Protein AF-A0A959S2J4-F1 (afdb_monomer_lite)

Radius of gyration: 18.99 Å; chains: 1; bounding box: 53×38×54 Å

Secondary structure (DSSP, 8-state):
---SSEEEEE-GGGEETTEE-TTTS-EEETTEEESS-EEEHHHHHHH-HHHHHHHHS-EEEEESEESS--EEEESS--EEE-TTEEEEE--HHHHHHHHHHHHSHHHHHHHHHHTGGG--GGG-EE--HHHHHHSPPPP--HHHHHHHHHHHHHHHHHHHS-TT--SSSSS-HHHHHHHHHHHHHHHHHHHHSHHHHHHHT--SHHHHHHHPPP-TT--HHHHHHHHHHHHHHHHSTT-HHHHHHHHHHHHTHHHHHHHHH--

Structure (mmCIF, N/CA/C/O backbone):
data_AF-A0A959S2J4-F1
#
_entry.id   AF-A0A959S2J4-F1
#
loop_
_atom_site.group_PDB
_atom_site.id
_atom_site.type_symbol
_atom_site.label_atom_id
_atom_site.label_alt_id
_atom_site.label_comp_id
_atom_site.label_asym_id
_atom_site.label_entity_id
_atom_site.label_seq_id
_atom_site.pdbx_PDB_ins_code
_atom_site.Cartn_x
_atom_site.Cartn_y
_atom_site.Cartn_z
_atom_site.occupancy
_atom_site.B_iso_or_equiv
_atom_site.auth_seq_id
_atom_site.auth_comp_id
_atom_site.auth_asym_id
_atom_site.auth_atom_id
_atom_site.pdbx_PDB_model_num
ATOM 1 N N . LYS A 1 1 ? 27.399 -0.336 -13.265 1.00 37.81 1 LYS A N 1
ATOM 2 C CA . LYS A 1 1 ? 27.761 1.092 -13.085 1.00 37.81 1 LYS A CA 1
ATOM 3 C C . LYS A 1 1 ? 26.561 1.796 -12.462 1.00 37.81 1 LYS A C 1
ATOM 5 O O . LYS A 1 1 ? 25.467 1.624 -12.983 1.00 37.81 1 LYS A O 1
ATOM 10 N N . ASN A 1 2 ? 26.740 2.499 -11.340 1.00 39.56 2 ASN A N 1
ATOM 11 C CA . ASN A 1 2 ? 25.715 3.380 -10.768 1.00 39.56 2 ASN A CA 1
ATOM 12 C C . ASN A 1 2 ? 25.576 4.606 -11.680 1.00 39.56 2 ASN A C 1
ATOM 14 O O . ASN A 1 2 ? 26.242 5.613 -11.467 1.00 39.56 2 ASN A O 1
ATOM 18 N N . ASP A 1 3 ? 24.784 4.486 -12.744 1.00 49.66 3 ASP A N 1
ATOM 19 C CA . ASP A 1 3 ? 24.442 5.626 -13.591 1.00 49.66 3 ASP A CA 1
ATOM 20 C C . ASP A 1 3 ? 23.300 6.407 -12.941 1.00 49.66 3 ASP A C 1
ATOM 22 O O . ASP A 1 3 ? 22.152 5.952 -12.932 1.00 49.66 3 ASP A O 1
ATOM 26 N N . ASN A 1 4 ? 23.614 7.611 -12.454 1.00 67.38 4 ASN A N 1
ATOM 27 C CA . ASN A 1 4 ? 22.639 8.601 -11.978 1.00 67.38 4 ASN A CA 1
ATOM 28 C C . ASN A 1 4 ? 21.652 9.062 -13.075 1.00 67.38 4 ASN A C 1
ATOM 30 O O . ASN A 1 4 ? 20.702 9.772 -12.772 1.00 67.38 4 ASN A O 1
ATOM 34 N N . ASN A 1 5 ? 21.837 8.633 -14.331 1.00 91.12 5 ASN A N 1
ATOM 35 C CA . ASN A 1 5 ? 20.990 8.971 -15.477 1.00 91.12 5 ASN A CA 1
ATOM 36 C C . ASN A 1 5 ? 20.201 7.756 -15.996 1.00 91.12 5 ASN A C 1
ATOM 38 O O . ASN A 1 5 ? 20.216 7.454 -17.193 1.00 91.12 5 ASN A O 1
ATOM 42 N N . SER A 1 6 ? 19.553 7.009 -15.101 1.00 96.44 6 SER A N 1
ATOM 43 C CA . SER A 1 6 ? 18.794 5.809 -15.469 1.00 96.44 6 SER A CA 1
ATOM 44 C C . SER A 1 6 ? 17.568 5.577 -14.589 1.00 96.44 6 SER A C 1
ATOM 46 O O . SER A 1 6 ? 17.595 5.860 -13.392 1.00 96.44 6 SER A O 1
ATOM 48 N N . PHE A 1 7 ? 16.510 5.005 -15.172 1.00 97.81 7 PHE A N 1
ATOM 49 C CA . PHE A 1 7 ? 15.374 4.475 -14.417 1.00 97.81 7 PHE A CA 1
ATOM 50 C C . PHE A 1 7 ? 15.658 3.040 -13.983 1.00 97.81 7 PHE A C 1
ATOM 52 O O . PHE A 1 7 ? 16.264 2.265 -14.731 1.00 97.81 7 PHE A O 1
ATOM 59 N N . LYS A 1 8 ? 15.164 2.663 -12.803 1.00 97.50 8 LYS A N 1
ATOM 60 C CA . LYS A 1 8 ? 15.050 1.266 -12.369 1.00 97.50 8 LYS A CA 1
ATOM 61 C C . LYS A 1 8 ? 13.953 0.592 -13.199 1.00 97.50 8 LYS A C 1
ATOM 63 O O . LYS A 1 8 ? 12.863 1.141 -13.328 1.00 97.50 8 LYS A O 1
ATOM 68 N N . ILE A 1 9 ? 14.220 -0.575 -13.779 1.00 97.31 9 ILE A N 1
ATOM 69 C CA . ILE A 1 9 ? 13.189 -1.340 -14.498 1.00 97.31 9 ILE A CA 1
ATOM 70 C C . ILE A 1 9 ? 12.500 -2.276 -13.510 1.00 97.31 9 ILE A C 1
ATOM 72 O O . ILE A 1 9 ? 13.179 -2.978 -12.768 1.00 97.31 9 ILE A O 1
ATOM 76 N N . ILE A 1 10 ? 11.169 -2.321 -13.520 1.00 97.06 10 ILE A N 1
ATOM 77 C CA . ILE A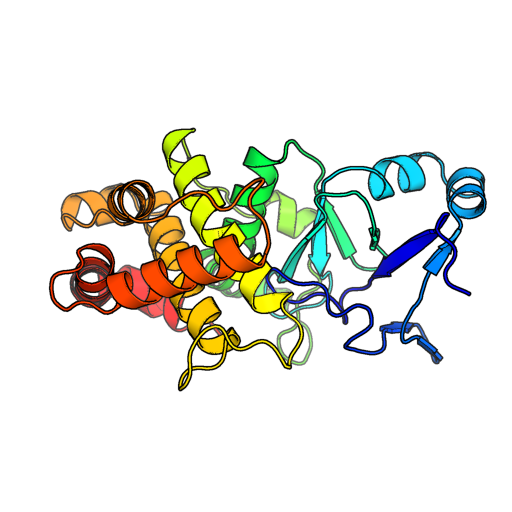 1 10 ? 10.393 -3.187 -12.623 1.00 97.06 10 ILE A CA 1
ATOM 78 C C . ILE A 1 10 ? 9.317 -3.960 -13.384 1.00 97.06 10 ILE A C 1
ATOM 80 O O . ILE A 1 10 ? 8.765 -3.446 -14.354 1.00 97.06 10 ILE A O 1
ATOM 84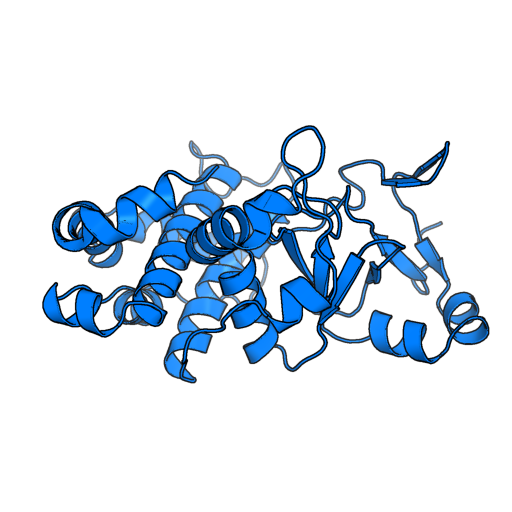 N N . ASN A 1 11 ? 9.013 -5.193 -12.979 1.00 96.06 11 ASN A N 1
ATOM 85 C CA . ASN A 1 11 ? 7.946 -5.996 -13.575 1.00 96.06 11 ASN A CA 1
ATOM 86 C C . ASN A 1 11 ? 7.003 -6.545 -12.502 1.00 96.06 11 ASN A C 1
ATOM 88 O O . ASN A 1 11 ? 7.212 -6.337 -11.313 1.00 96.06 11 ASN A O 1
ATOM 92 N N . THR A 1 12 ? 5.979 -7.283 -12.932 1.00 95.50 12 THR A N 1
ATOM 93 C CA . THR A 1 12 ? 4.991 -7.877 -12.021 1.00 95.50 12 THR A CA 1
ATOM 94 C C . THR A 1 12 ? 5.603 -8.738 -10.916 1.00 95.50 12 THR A C 1
ATOM 96 O O . THR A 1 12 ? 5.049 -8.799 -9.835 1.00 95.50 12 THR A O 1
ATOM 99 N N . GLY A 1 13 ? 6.732 -9.409 -11.165 1.00 94.88 13 GLY A N 1
ATOM 100 C CA . GLY A 1 13 ? 7.336 -10.321 -10.193 1.00 94.88 13 GLY A CA 1
ATOM 101 C C . GLY A 1 13 ? 8.173 -9.623 -9.123 1.00 94.88 13 GLY A C 1
ATOM 102 O O . GLY A 1 13 ? 8.638 -10.300 -8.204 1.00 94.88 13 GLY A O 1
ATOM 103 N N . THR A 1 14 ? 8.402 -8.316 -9.262 1.00 96.50 14 THR A N 1
ATOM 104 C CA . THR A 1 14 ? 9.201 -7.494 -8.347 1.00 96.50 14 THR A CA 1
ATOM 105 C C . THR A 1 14 ? 8.393 -6.361 -7.711 1.00 96.50 14 THR A C 1
ATOM 107 O O . THR A 1 14 ? 8.981 -5.418 -7.188 1.00 96.50 14 THR A O 1
ATOM 110 N N . ILE A 1 15 ? 7.065 -6.458 -7.734 1.00 97.88 15 ILE A N 1
ATOM 111 C CA . ILE A 1 15 ? 6.135 -5.551 -7.058 1.00 97.88 15 ILE A CA 1
ATOM 112 C C . ILE A 1 15 ? 5.436 -6.352 -5.964 1.00 97.88 15 ILE A C 1
ATOM 114 O O . ILE A 1 15 ? 4.892 -7.403 -6.271 1.00 97.88 15 ILE A O 1
ATOM 118 N N . ASP A 1 16 ? 5.439 -5.827 -4.742 1.00 96.88 16 ASP A N 1
ATOM 119 C CA . ASP A 1 16 ? 4.624 -6.304 -3.623 1.00 96.88 16 ASP A CA 1
ATOM 120 C C . ASP A 1 16 ? 3.743 -5.137 -3.129 1.00 96.88 16 ASP A C 1
ATOM 122 O O . ASP A 1 16 ? 3.990 -3.976 -3.491 1.00 96.88 16 ASP A O 1
ATOM 126 N N . PRO A 1 17 ? 2.710 -5.394 -2.306 1.00 97.69 17 PRO A N 1
ATOM 127 C CA . PRO A 1 17 ? 1.935 -4.328 -1.683 1.00 97.69 17 PRO A CA 1
ATOM 128 C C . PRO A 1 17 ? 2.841 -3.302 -0.989 1.00 97.69 17 PRO A C 1
ATOM 130 O O . PRO A 1 17 ? 3.705 -3.646 -0.187 1.00 97.69 17 PRO A O 1
ATOM 133 N N . TYR A 1 18 ? 2.652 -2.028 -1.333 1.00 98.12 18 TYR A N 1
ATOM 134 C CA . TYR A 1 18 ? 3.372 -0.855 -0.824 1.00 98.12 18 TYR A CA 1
ATOM 135 C C . TYR A 1 18 ? 4.876 -0.770 -1.129 1.00 98.12 18 TYR A C 1
ATOM 137 O O . TYR A 1 18 ? 5.468 0.286 -0.885 1.00 98.12 18 TYR A O 1
ATOM 145 N N . VAL A 1 19 ? 5.513 -1.799 -1.698 1.00 97.50 19 VAL A N 1
ATOM 146 C CA . VAL A 1 19 ? 6.975 -1.832 -1.853 1.00 97.50 19 VAL A CA 1
ATOM 147 C C . VAL A 1 19 ? 7.439 -2.439 -3.179 1.00 97.50 19 VAL A C 1
ATOM 149 O O . VAL A 1 19 ? 6.850 -3.356 -3.744 1.00 97.50 19 VAL A O 1
ATOM 152 N N . SER A 1 20 ? 8.555 -1.918 -3.689 1.00 97.19 20 SER A N 1
ATOM 153 C CA . SER A 1 20 ? 9.279 -2.508 -4.815 1.00 97.19 20 SER A CA 1
ATOM 154 C C . SER A 1 20 ? 10.337 -3.485 -4.301 1.00 97.19 20 SER A C 1
ATOM 156 O O . SER A 1 20 ? 11.192 -3.104 -3.506 1.00 97.19 20 SER A O 1
ATOM 158 N N . LEU A 1 21 ? 10.394 -4.683 -4.877 1.00 96.56 21 LEU A N 1
ATOM 159 C CA . LEU A 1 21 ? 11.439 -5.678 -4.616 1.00 96.56 21 LEU A CA 1
ATOM 160 C C . LEU A 1 21 ? 12.673 -5.522 -5.521 1.00 96.56 21 LEU A C 1
ATOM 162 O O . LEU A 1 21 ? 13.519 -6.417 -5.580 1.00 96.56 21 LEU A O 1
ATOM 166 N N . TRP A 1 22 ? 12.790 -4.420 -6.268 1.00 96.25 22 TRP A N 1
ATOM 167 C CA . TRP A 1 22 ? 13.962 -4.144 -7.103 1.00 96.25 22 TRP A CA 1
ATOM 168 C C . TRP A 1 22 ? 15.253 -4.173 -6.276 1.00 96.25 22 TRP A C 1
ATOM 170 O O . TRP A 1 22 ? 15.371 -3.477 -5.269 1.00 96.25 22 TRP A O 1
ATOM 180 N N . GLY A 1 23 ? 16.234 -4.971 -6.701 1.00 93.19 23 GLY A N 1
ATOM 181 C CA . GLY A 1 23 ? 17.487 -5.161 -5.966 1.00 93.19 23 GLY A CA 1
ATOM 182 C C . GLY A 1 23 ? 17.400 -6.080 -4.741 1.00 93.19 23 GLY A C 1
ATOM 183 O O . GLY A 1 23 ? 18.437 -6.355 -4.143 1.00 93.19 23 GLY A O 1
ATOM 184 N N . ILE A 1 24 ? 16.201 -6.557 -4.385 1.00 93.38 24 ILE A N 1
ATOM 185 C CA . ILE A 1 24 ? 15.950 -7.561 -3.335 1.00 93.38 24 ILE A CA 1
ATOM 186 C C . ILE A 1 24 ? 15.650 -8.919 -3.981 1.00 93.38 24 ILE A C 1
ATOM 188 O O . ILE A 1 24 ? 16.177 -9.949 -3.566 1.00 93.38 24 ILE A O 1
ATOM 192 N N . LYS A 1 25 ? 14.823 -8.920 -5.033 1.00 94.56 25 LYS A N 1
ATOM 193 C CA . LYS A 1 25 ? 14.437 -10.096 -5.816 1.00 94.56 25 LYS A CA 1
ATOM 194 C C . LYS A 1 25 ? 14.859 -9.906 -7.267 1.00 94.56 25 LYS A C 1
ATOM 196 O O . LYS A 1 25 ? 14.525 -8.895 -7.885 1.00 94.56 25 LYS A O 1
ATOM 201 N N . SER A 1 26 ? 15.551 -10.897 -7.830 1.00 94.75 26 SER A N 1
ATOM 202 C CA . SER A 1 26 ? 15.948 -10.863 -9.237 1.00 94.75 26 SER A CA 1
ATOM 203 C C . SER A 1 26 ? 14.717 -10.773 -10.142 1.00 94.75 26 SER A C 1
ATOM 205 O O . SER A 1 26 ? 13.803 -11.600 -10.073 1.00 94.75 26 SER A O 1
ATOM 207 N N . MET A 1 27 ? 14.713 -9.793 -11.039 1.00 95.19 27 MET A N 1
ATOM 208 C CA . MET A 1 27 ? 13.713 -9.659 -12.087 1.00 95.19 27 MET A CA 1
ATOM 209 C C . MET A 1 27 ? 13.957 -10.729 -13.156 1.00 95.19 27 MET A C 1
ATOM 211 O O . MET A 1 27 ? 14.969 -10.693 -13.854 1.00 95.19 27 MET A O 1
ATOM 215 N N . GLN A 1 28 ? 13.017 -11.661 -13.316 1.00 92.50 28 GLN A N 1
ATOM 216 C CA . GLN A 1 28 ? 13.006 -12.581 -14.455 1.00 92.50 28 GLN A CA 1
ATOM 217 C C . GLN A 1 28 ? 12.460 -11.857 -15.689 1.00 92.50 28 GLN A C 1
ATOM 219 O O . GLN A 1 28 ? 11.356 -11.307 -15.655 1.00 92.50 28 GLN A O 1
ATOM 224 N N . TYR A 1 29 ? 13.190 -11.909 -16.798 1.00 89.12 29 TYR A N 1
ATOM 225 C CA . TYR A 1 29 ? 12.687 -11.475 -18.094 1.00 89.12 29 TYR A CA 1
ATOM 226 C C . TYR A 1 29 ? 13.055 -12.498 -19.163 1.00 89.12 29 TYR A C 1
ATOM 228 O O . TYR A 1 29 ? 14.222 -12.716 -19.476 1.00 89.12 29 TYR A O 1
ATOM 236 N N . ILE A 1 30 ? 12.028 -13.140 -19.726 1.00 86.69 30 ILE A N 1
ATOM 237 C CA . ILE A 1 30 ? 12.178 -14.240 -20.683 1.00 86.69 30 ILE A CA 1
ATOM 238 C C . ILE A 1 30 ? 13.028 -15.356 -20.048 1.00 86.69 30 ILE A C 1
ATOM 240 O O . ILE A 1 30 ? 12.534 -16.036 -19.150 1.00 86.69 30 ILE A O 1
ATOM 244 N N . LYS A 1 31 ? 14.287 -15.539 -20.454 1.00 89.25 31 LYS A N 1
ATOM 245 C CA . LYS A 1 31 ? 15.177 -16.597 -19.945 1.00 89.25 31 LYS A CA 1
ATOM 246 C C . LYS A 1 31 ? 16.201 -16.087 -18.932 1.00 89.25 31 LYS A C 1
ATOM 248 O O . LYS A 1 31 ? 16.751 -16.896 -18.192 1.00 89.25 31 LYS A O 1
ATOM 253 N N . ASP A 1 32 ? 16.381 -14.775 -18.838 1.00 93.81 32 ASP A N 1
ATOM 254 C CA . ASP A 1 32 ? 17.443 -14.164 -18.049 1.00 93.81 32 ASP A CA 1
ATOM 255 C C . ASP A 1 32 ? 16.921 -13.576 -16.736 1.00 93.81 32 ASP A C 1
ATOM 257 O O . ASP A 1 32 ? 15.735 -13.254 -16.584 1.00 93.81 32 ASP A O 1
ATOM 261 N N . LYS A 1 33 ? 17.837 -13.434 -15.776 1.00 95.00 33 LYS A N 1
ATOM 262 C CA . LYS A 1 33 ? 17.596 -12.820 -14.469 1.00 95.00 33 LYS A CA 1
ATOM 263 C C . LYS A 1 33 ? 18.462 -11.583 -14.309 1.00 95.00 33 LYS A C 1
ATOM 265 O O . LYS A 1 33 ? 19.634 -11.592 -14.675 1.00 95.00 33 LYS A O 1
ATOM 270 N N . TYR A 1 34 ? 17.882 -10.544 -13.722 1.00 95.31 34 TYR A N 1
ATOM 271 C CA . TYR A 1 34 ? 18.548 -9.268 -13.498 1.00 95.31 34 TYR A CA 1
ATOM 272 C C . TYR A 1 34 ? 18.308 -8.795 -12.067 1.00 95.31 34 TYR A C 1
ATOM 274 O O . TYR A 1 34 ? 17.161 -8.614 -11.668 1.00 95.31 34 TYR A O 1
ATOM 282 N N . ASP A 1 35 ? 19.371 -8.533 -11.312 1.00 94.25 35 ASP A N 1
ATOM 283 C CA . ASP A 1 35 ? 19.239 -8.053 -9.927 1.00 94.25 35 ASP A CA 1
ATOM 284 C C . ASP A 1 35 ? 18.984 -6.543 -9.866 1.00 94.25 35 ASP A C 1
ATOM 286 O O . ASP A 1 35 ? 18.144 -6.069 -9.105 1.00 94.25 35 ASP A O 1
ATOM 290 N N . TYR A 1 36 ? 19.655 -5.786 -10.739 1.00 95.75 36 TYR A N 1
ATOM 291 C CA . TYR A 1 36 ? 19.568 -4.325 -10.794 1.00 95.75 36 TYR A CA 1
ATOM 292 C C . TYR A 1 36 ? 19.288 -3.815 -12.219 1.00 95.75 36 TYR A C 1
ATOM 294 O O . TYR A 1 36 ? 20.076 -3.027 -12.755 1.00 95.75 36 TYR A O 1
ATOM 302 N N . PRO A 1 37 ? 18.203 -4.265 -12.881 1.00 95.81 37 PRO A N 1
ATOM 303 C CA . PRO A 1 37 ? 17.904 -3.864 -14.252 1.00 95.81 37 PRO A CA 1
ATOM 304 C C . PRO A 1 37 ? 17.595 -2.365 -14.328 1.00 95.81 37 PRO A C 1
ATOM 306 O O . PRO A 1 37 ? 16.852 -1.820 -13.503 1.00 95.81 37 PRO A O 1
ATOM 309 N N .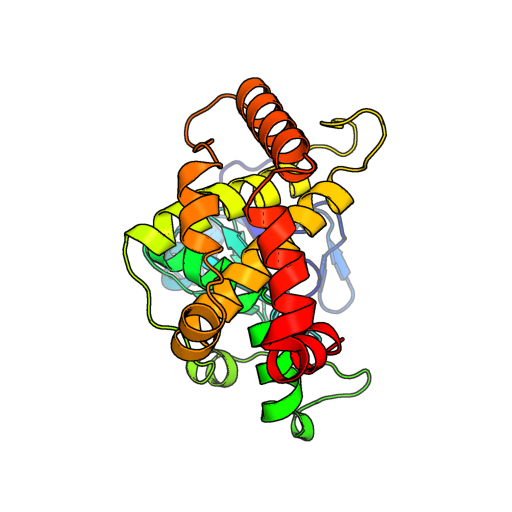 ARG A 1 38 ? 18.180 -1.692 -15.323 1.00 96.25 38 ARG A N 1
ATOM 310 C CA . ARG A 1 38 ? 18.095 -0.239 -15.524 1.00 96.25 38 ARG A CA 1
ATOM 311 C C . ARG A 1 38 ? 18.003 0.114 -17.004 1.00 96.25 38 ARG A C 1
ATOM 313 O O . ARG A 1 38 ? 18.547 -0.601 -17.840 1.00 96.25 38 ARG A O 1
ATOM 320 N N . ILE A 1 39 ? 17.370 1.246 -17.308 1.00 95.81 39 ILE A N 1
ATOM 321 C CA . ILE A 1 39 ? 17.358 1.853 -18.646 1.00 95.81 39 ILE A CA 1
ATOM 322 C C . ILE A 1 39 ? 17.822 3.307 -18.572 1.00 95.81 39 ILE A C 1
ATOM 324 O O . ILE A 1 39 ? 17.349 4.078 -17.738 1.00 95.81 39 ILE A O 1
ATOM 328 N N . GLY A 1 40 ? 18.767 3.684 -19.435 1.00 97.00 40 GLY A N 1
ATOM 329 C CA . GLY A 1 40 ? 19.294 5.047 -19.489 1.00 97.00 40 GLY A CA 1
ATOM 330 C C . GLY A 1 40 ? 18.233 6.064 -19.918 1.00 97.00 40 GLY A C 1
ATOM 331 O O . GLY A 1 40 ? 17.433 5.794 -20.813 1.00 97.00 40 GLY A O 1
ATOM 332 N N . PHE A 1 41 ? 18.252 7.250 -19.312 1.00 96.19 41 PHE A N 1
ATOM 333 C CA . PHE A 1 41 ? 17.304 8.336 -19.586 1.00 96.19 41 PHE A CA 1
ATOM 334 C C . PHE A 1 41 ? 17.267 8.740 -21.060 1.00 96.19 41 PHE A C 1
ATOM 336 O O . PHE A 1 41 ? 16.195 8.744 -21.664 1.00 96.19 41 PHE A O 1
ATOM 343 N N . SER A 1 42 ? 18.431 9.026 -21.653 1.00 95.38 42 SER A N 1
ATOM 344 C CA . SER A 1 42 ? 18.532 9.412 -23.066 1.00 95.38 42 SER A CA 1
ATOM 345 C C . SER A 1 42 ? 17.997 8.317 -23.984 1.00 95.38 42 SER A C 1
ATOM 347 O O . SER A 1 42 ? 17.246 8.608 -24.907 1.00 95.38 42 SER A O 1
ATOM 349 N N . HIS A 1 43 ? 18.312 7.059 -23.669 1.00 96.31 43 HIS A N 1
ATOM 350 C CA . HIS A 1 43 ? 17.880 5.914 -24.460 1.00 96.31 43 HIS A CA 1
ATOM 351 C C . HIS A 1 43 ? 16.360 5.721 -24.409 1.00 96.31 43 HIS A C 1
ATOM 353 O O . HIS A 1 43 ? 15.722 5.577 -25.448 1.00 96.31 43 HIS A O 1
ATOM 359 N N . LEU A 1 44 ? 15.748 5.786 -23.219 1.00 96.38 44 LEU A N 1
ATOM 360 C CA . LEU A 1 44 ? 14.291 5.686 -23.112 1.00 96.38 44 LEU A CA 1
ATOM 361 C C . LEU A 1 44 ? 13.596 6.863 -23.804 1.00 96.38 44 LEU A C 1
ATOM 363 O O . LEU A 1 44 ? 12.584 6.662 -24.468 1.00 96.38 44 LEU A O 1
ATOM 367 N N . LYS A 1 45 ? 14.138 8.078 -23.670 1.00 96.62 45 LYS A N 1
ATOM 368 C CA . LYS A 1 45 ? 13.583 9.279 -24.304 1.00 96.62 45 LYS A CA 1
ATOM 369 C C . LYS A 1 45 ? 13.623 9.200 -25.830 1.00 96.62 45 LYS A C 1
ATOM 371 O O . LYS A 1 45 ? 12.681 9.656 -26.471 1.00 96.62 45 LYS A O 1
ATOM 376 N N . GLU A 1 46 ? 14.686 8.623 -26.385 1.00 97.25 46 GLU A N 1
ATOM 377 C CA . GLU A 1 46 ? 14.841 8.378 -27.820 1.00 97.25 46 GLU A CA 1
ATOM 378 C C . GLU A 1 46 ? 13.861 7.311 -28.327 1.00 97.25 46 GLU A C 1
ATOM 380 O O . GLU A 1 46 ? 13.213 7.516 -29.349 1.00 97.25 46 GLU A O 1
ATOM 385 N N . ILE A 1 47 ? 13.683 6.212 -27.582 1.00 96.06 47 ILE A N 1
ATOM 386 C CA . ILE A 1 47 ? 12.739 5.141 -27.942 1.00 96.06 47 ILE A CA 1
ATOM 387 C C . ILE A 1 47 ? 11.285 5.611 -27.830 1.00 96.06 47 ILE A C 1
ATOM 389 O O . ILE A 1 47 ? 10.465 5.335 -28.705 1.00 96.06 47 ILE A O 1
ATOM 393 N N . ASN A 1 48 ? 10.929 6.250 -26.714 1.00 96.50 48 ASN A N 1
ATOM 394 C CA . ASN A 1 48 ? 9.560 6.651 -26.417 1.00 96.50 48 ASN A CA 1
ATOM 395 C C . ASN A 1 48 ? 9.521 7.802 -25.398 1.00 96.50 48 ASN A C 1
ATOM 397 O O . ASN A 1 48 ? 9.585 7.602 -24.180 1.00 96.50 48 ASN A O 1
ATOM 401 N N . LYS A 1 49 ? 9.329 9.021 -25.910 1.00 97.06 49 LYS A N 1
ATOM 402 C CA . LYS A 1 49 ? 9.224 10.244 -25.105 1.00 97.06 49 LYS A CA 1
ATOM 403 C C . LYS A 1 49 ? 8.092 10.188 -24.070 1.00 97.06 49 LYS A C 1
ATOM 405 O O . LYS A 1 49 ? 8.311 10.565 -22.923 1.00 97.06 49 LYS A O 1
ATOM 410 N N . THR A 1 50 ? 6.920 9.668 -24.429 1.00 97.38 50 THR A N 1
ATOM 411 C CA . THR A 1 50 ? 5.790 9.533 -23.494 1.00 97.38 50 THR A CA 1
ATOM 412 C C . THR A 1 50 ? 6.128 8.581 -22.350 1.00 97.38 50 THR A C 1
ATOM 414 O O . THR A 1 50 ? 5.828 8.864 -21.194 1.00 97.38 50 THR A O 1
ATOM 417 N N . ARG A 1 51 ? 6.815 7.467 -22.630 1.00 96.69 51 ARG A N 1
ATOM 418 C CA . ARG A 1 51 ? 7.250 6.530 -21.586 1.00 96.69 51 ARG A CA 1
ATOM 419 C C . ARG A 1 51 ? 8.298 7.146 -20.670 1.00 96.69 51 ARG A C 1
ATOM 421 O O . ARG A 1 51 ? 8.281 6.860 -19.475 1.00 96.69 51 ARG A O 1
ATOM 428 N N . PHE A 1 52 ? 9.183 7.984 -21.205 1.00 97.56 52 PHE A N 1
ATOM 429 C CA . PHE A 1 52 ? 10.117 8.768 -20.403 1.00 97.56 52 PHE A CA 1
ATOM 430 C C . PHE A 1 52 ? 9.367 9.706 -19.445 1.00 97.56 52 PHE A C 1
ATOM 432 O O . PHE A 1 52 ? 9.592 9.636 -18.242 1.00 97.56 52 PHE A O 1
ATOM 439 N N . GLU A 1 53 ? 8.417 10.498 -19.949 1.00 97.62 53 GLU A N 1
ATOM 440 C CA . GLU A 1 53 ? 7.604 11.424 -19.140 1.00 97.62 53 GLU A CA 1
ATOM 441 C C . GLU A 1 53 ? 6.802 10.693 -18.053 1.00 97.62 53 GLU A C 1
ATOM 443 O O . GLU A 1 53 ? 6.809 11.096 -16.890 1.00 97.62 53 GLU A O 1
ATOM 448 N N . GLN A 1 54 ? 6.184 9.561 -18.402 1.00 97.44 54 GLN A N 1
ATOM 449 C CA . GLN A 1 54 ? 5.511 8.673 -17.450 1.00 97.44 54 GLN A CA 1
ATOM 450 C C . GLN A 1 54 ? 6.476 8.142 -16.381 1.00 97.44 54 GLN A C 1
ATOM 452 O O . GLN A 1 54 ? 6.143 8.122 -15.199 1.00 97.44 54 GLN A O 1
ATOM 457 N N . SER A 1 55 ? 7.675 7.705 -16.781 1.00 97.62 55 SER A N 1
ATOM 458 C CA . SER A 1 55 ? 8.677 7.149 -15.861 1.00 97.62 55 SER A CA 1
ATOM 459 C C . SER A 1 55 ? 9.238 8.217 -14.923 1.00 97.62 55 SER A C 1
ATOM 461 O O . SER A 1 55 ? 9.481 7.909 -13.766 1.00 97.62 55 SER A O 1
ATOM 463 N N . SER A 1 56 ? 9.355 9.468 -15.371 1.00 97.00 56 SER A N 1
ATOM 464 C CA . SER A 1 56 ? 9.779 10.615 -14.554 1.00 97.00 56 SER A CA 1
ATOM 465 C C . SER A 1 56 ? 8.694 11.197 -13.647 1.00 97.00 56 SER A C 1
ATOM 467 O O . SER A 1 56 ? 8.995 12.069 -12.838 1.00 97.00 56 SER A O 1
ATOM 469 N N . SER A 1 57 ? 7.441 10.769 -13.790 1.00 97.19 57 SER A N 1
ATOM 470 C CA . SER A 1 57 ? 6.321 11.316 -13.020 1.00 97.19 57 SER A CA 1
ATOM 471 C C . SER A 1 57 ? 6.044 10.497 -11.755 1.00 97.19 57 SER A C 1
ATOM 473 O O . SER A 1 57 ? 6.240 9.270 -11.783 1.00 97.19 57 SER A O 1
ATOM 475 N N . PRO A 1 58 ? 5.530 11.131 -10.681 1.00 97.62 58 PRO A N 1
ATOM 476 C CA . PRO A 1 58 ? 4.933 10.417 -9.563 1.00 97.62 58 PRO A CA 1
ATOM 477 C C . PRO A 1 58 ? 3.812 9.494 -10.039 1.00 97.62 58 PRO A C 1
ATOM 479 O O . PRO A 1 58 ? 2.970 9.898 -10.848 1.00 97.62 58 PRO A O 1
ATOM 482 N N . LYS A 1 59 ? 3.821 8.243 -9.576 1.00 98.31 59 LYS A N 1
ATOM 483 C CA . LYS A 1 59 ? 2.876 7.226 -10.056 1.00 98.31 59 LYS A CA 1
ATOM 484 C C . LYS A 1 59 ? 2.717 6.055 -9.107 1.00 98.31 59 LYS A C 1
ATOM 486 O O . LYS A 1 59 ? 3.658 5.679 -8.417 1.00 98.31 59 LYS A O 1
ATOM 491 N N . VAL A 1 60 ? 1.554 5.419 -9.160 1.00 98.50 60 VAL A N 1
ATOM 492 C CA . VAL A 1 60 ? 1.365 4.067 -8.624 1.00 98.50 60 VAL A CA 1
ATOM 493 C C . VAL A 1 60 ? 1.668 3.069 -9.738 1.00 98.50 60 VAL A C 1
ATOM 495 O O . VAL A 1 60 ? 1.172 3.220 -10.856 1.00 98.50 60 VAL A O 1
ATOM 498 N N . ILE A 1 61 ? 2.500 2.067 -9.452 1.00 98.50 61 ILE A N 1
ATOM 499 C CA . ILE A 1 61 ? 2.817 0.968 -10.373 1.00 98.50 61 ILE A CA 1
ATOM 500 C C . ILE A 1 61 ? 2.190 -0.308 -9.825 1.00 98.50 61 ILE A C 1
ATOM 502 O O . ILE A 1 61 ? 2.358 -0.629 -8.652 1.00 98.50 61 ILE A O 1
ATOM 506 N N . ILE A 1 62 ? 1.475 -1.020 -10.690 1.00 98.38 62 ILE A N 1
ATOM 507 C CA . ILE A 1 62 ? 0.594 -2.130 -10.334 1.00 98.38 62 ILE A CA 1
ATOM 508 C C . ILE A 1 62 ? 1.057 -3.382 -11.080 1.00 98.38 62 ILE A C 1
ATOM 510 O O . ILE A 1 62 ? 1.270 -3.349 -12.301 1.00 98.38 62 ILE A O 1
ATOM 514 N N . ALA A 1 63 ? 1.213 -4.480 -10.345 1.00 97.62 63 ALA A N 1
ATOM 515 C CA . ALA A 1 63 ? 1.501 -5.799 -10.889 1.00 97.62 63 ALA A CA 1
ATOM 516 C C . ALA A 1 63 ? 0.383 -6.246 -11.846 1.00 97.62 63 ALA A C 1
ATOM 518 O O . ALA A 1 63 ? -0.799 -6.059 -11.568 1.00 97.62 63 ALA A O 1
ATOM 519 N N . GLY A 1 64 ? 0.751 -6.810 -12.998 1.00 95.38 64 GLY A N 1
ATOM 520 C CA . GLY A 1 64 ? -0.214 -7.287 -13.992 1.00 95.38 64 GLY A CA 1
ATOM 521 C C . GLY A 1 64 ? -0.574 -8.766 -13.862 1.00 95.38 64 GLY A C 1
ATOM 522 O O . GLY A 1 64 ? -1.519 -9.204 -14.503 1.00 95.38 64 GLY A O 1
ATOM 523 N N . MET A 1 65 ? 0.170 -9.556 -13.087 1.00 92.50 65 MET A N 1
ATOM 524 C CA . MET A 1 65 ? -0.101 -10.978 -12.868 1.00 92.50 65 MET A CA 1
ATOM 525 C C . MET A 1 65 ? 0.064 -11.323 -11.389 1.00 92.50 65 MET A C 1
ATOM 527 O O . MET A 1 65 ? 1.180 -11.546 -10.922 1.00 92.50 65 MET A O 1
ATOM 531 N N . SER A 1 66 ? -1.055 -11.374 -10.674 1.00 92.62 66 SER A N 1
ATOM 532 C CA . SER A 1 66 ? -1.101 -11.461 -9.209 1.00 92.62 66 SER A CA 1
ATOM 533 C C . SER A 1 66 ? -2.436 -12.061 -8.738 1.00 92.62 66 SER A C 1
ATOM 535 O O . SER A 1 66 ? -3.361 -12.236 -9.533 1.00 92.62 66 SER A O 1
ATOM 537 N N . LEU A 1 67 ? -2.542 -12.440 -7.459 1.00 90.12 67 LEU A N 1
ATOM 538 C CA . LEU A 1 67 ? -3.779 -13.007 -6.878 1.00 90.12 67 LEU A CA 1
ATOM 539 C C . LEU A 1 67 ? -4.845 -11.937 -6.566 1.00 90.12 67 LEU A C 1
ATOM 541 O O . LEU A 1 67 ? -6.035 -12.232 -6.448 1.00 90.12 67 LEU A O 1
ATOM 545 N N . SER A 1 68 ? -4.398 -10.694 -6.430 1.00 91.62 68 SER A N 1
ATOM 546 C CA . SER A 1 68 ? -5.166 -9.469 -6.210 1.00 91.62 68 SER A CA 1
ATOM 547 C C . SER A 1 68 ? -4.367 -8.301 -6.782 1.00 91.62 68 SER A C 1
ATOM 549 O O . SER A 1 68 ? -3.300 -8.514 -7.353 1.00 91.62 68 SER A O 1
ATOM 551 N N . PHE A 1 69 ? -4.807 -7.058 -6.612 1.00 96.19 69 PHE A N 1
ATOM 552 C CA . PHE A 1 69 ? -3.891 -5.944 -6.840 1.00 96.19 69 PHE A CA 1
ATOM 553 C C . PHE A 1 69 ? -2.684 -6.037 -5.894 1.00 96.19 69 PHE A C 1
ATOM 555 O O . PHE A 1 69 ? -2.829 -6.375 -4.719 1.00 96.19 69 PHE A O 1
ATOM 562 N N . GLU A 1 70 ? -1.509 -5.749 -6.446 1.00 97.12 70 GLU A N 1
ATOM 563 C CA . GLU A 1 70 ? -0.256 -5.514 -5.733 1.00 97.12 70 GLU A CA 1
ATOM 564 C C . GLU A 1 70 ? 0.325 -4.245 -6.349 1.00 97.12 70 GLU A C 1
ATOM 566 O O . GLU A 1 70 ? 0.563 -4.181 -7.563 1.00 97.12 70 GLU A O 1
ATOM 571 N N . ALA A 1 71 ? 0.460 -3.199 -5.544 1.00 98.25 71 ALA A N 1
ATOM 572 C CA . ALA A 1 71 ? 0.844 -1.887 -6.032 1.00 98.25 71 ALA A CA 1
ATOM 573 C C . ALA A 1 71 ? 1.796 -1.183 -5.071 1.00 98.25 71 ALA A C 1
ATOM 575 O O . ALA A 1 71 ? 1.648 -1.291 -3.855 1.00 98.25 71 ALA A O 1
ATOM 576 N N . PHE A 1 72 ? 2.716 -0.388 -5.615 1.00 98.50 72 PHE A N 1
ATOM 577 C CA . PHE A 1 72 ? 3.570 0.508 -4.835 1.00 98.50 72 PHE A CA 1
ATOM 578 C C . PHE A 1 72 ? 3.602 1.913 -5.447 1.00 98.50 72 PHE A C 1
ATOM 580 O O . PHE A 1 72 ? 3.328 2.103 -6.637 1.00 98.50 72 PHE A O 1
ATOM 587 N N . LEU A 1 73 ? 3.938 2.905 -4.622 1.00 98.25 73 LEU A N 1
ATOM 588 C CA . LEU A 1 73 ? 4.018 4.309 -5.015 1.00 98.25 73 LEU A CA 1
ATOM 589 C C . LEU A 1 73 ? 5.463 4.706 -5.339 1.00 98.25 73 LEU A C 1
ATOM 591 O O . LEU A 1 73 ? 6.340 4.685 -4.480 1.00 98.25 73 LEU A O 1
ATOM 595 N N . ASP A 1 74 ? 5.695 5.136 -6.575 1.00 97.94 74 ASP A N 1
ATOM 596 C CA . ASP A 1 74 ? 6.930 5.778 -7.015 1.00 97.94 74 ASP A CA 1
ATOM 597 C C . ASP A 1 74 ? 6.763 7.299 -6.953 1.00 97.94 74 ASP A C 1
ATOM 599 O O . ASP A 1 74 ? 6.352 7.936 -7.923 1.00 97.94 74 ASP A O 1
ATOM 603 N N . VAL A 1 75 ? 7.073 7.880 -5.791 1.00 95.69 75 VAL A N 1
ATOM 604 C CA . VAL A 1 75 ? 6.947 9.327 -5.531 1.00 95.69 75 VAL A CA 1
ATOM 605 C C . VAL A 1 75 ? 7.907 10.149 -6.394 1.00 95.69 75 VAL A C 1
ATOM 607 O O . VAL A 1 75 ? 7.569 11.246 -6.828 1.00 95.69 75 VAL A O 1
ATOM 610 N N . LYS A 1 76 ? 9.119 9.635 -6.631 1.00 95.06 76 LYS A N 1
ATOM 611 C CA . LYS A 1 76 ? 10.225 10.391 -7.238 1.00 95.06 76 LYS A CA 1
ATOM 612 C C . LYS A 1 76 ? 10.340 10.212 -8.751 1.00 95.06 76 LYS A C 1
ATOM 614 O O . LYS A 1 76 ? 11.155 10.892 -9.368 1.00 95.06 76 LYS A O 1
ATOM 619 N N . GLY A 1 77 ? 9.569 9.303 -9.347 1.00 96.62 77 GLY A N 1
ATOM 620 C CA . GLY A 1 77 ? 9.712 8.984 -10.763 1.00 96.62 77 GLY A CA 1
ATOM 621 C C . GLY A 1 77 ? 11.016 8.236 -11.059 1.00 96.62 77 GLY A C 1
ATOM 622 O O . GLY A 1 77 ? 11.709 8.544 -12.025 1.00 96.62 77 GLY A O 1
ATOM 623 N N . GLU A 1 78 ? 11.400 7.288 -10.202 1.00 96.88 78 GLU A N 1
ATOM 624 C CA . GLU A 1 78 ? 12.643 6.519 -10.353 1.00 96.88 78 GLU A CA 1
ATOM 625 C C . GLU A 1 78 ? 12.474 5.250 -11.197 1.00 96.88 78 GLU A C 1
ATOM 627 O O . GLU A 1 78 ? 13.471 4.661 -11.633 1.00 96.88 78 GLU A O 1
ATOM 632 N N . PHE A 1 79 ? 11.235 4.811 -11.427 1.00 97.81 79 PHE A N 1
ATOM 633 C CA . PHE A 1 79 ? 10.940 3.522 -12.040 1.00 97.81 79 PHE A CA 1
ATOM 634 C C . PHE A 1 79 ? 10.336 3.648 -13.439 1.00 97.81 79 PHE A C 1
ATOM 636 O O . PHE A 1 79 ? 9.428 4.440 -13.697 1.00 97.81 79 PHE A O 1
ATOM 643 N N . SER A 1 80 ? 10.795 2.774 -14.335 1.00 97.50 80 SER A N 1
ATOM 644 C CA . SER A 1 80 ? 10.138 2.484 -15.603 1.00 97.50 80 SER A CA 1
ATOM 645 C C . SER A 1 80 ? 9.503 1.101 -15.527 1.00 97.50 80 SER A C 1
ATOM 647 O O . SER A 1 80 ? 10.184 0.085 -15.360 1.00 97.50 80 SER A O 1
ATOM 649 N N . ALA A 1 81 ? 8.178 1.064 -15.620 1.00 96.25 81 ALA A N 1
ATOM 650 C CA . ALA A 1 81 ? 7.429 -0.179 -15.550 1.00 96.25 81 ALA A CA 1
ATOM 651 C C . ALA A 1 81 ? 7.688 -1.024 -16.817 1.00 96.25 81 ALA A C 1
ATOM 653 O O . ALA A 1 81 ? 7.787 -0.491 -17.925 1.00 96.25 81 ALA A O 1
ATOM 654 N N . ALA A 1 82 ? 7.846 -2.336 -16.688 1.00 93.19 82 ALA A N 1
ATOM 655 C CA . ALA A 1 82 ? 8.081 -3.246 -17.808 1.00 93.19 82 ALA A CA 1
ATOM 656 C C . ALA A 1 82 ? 6.757 -3.801 -18.364 1.00 93.19 82 ALA A C 1
ATOM 658 O O . ALA A 1 82 ? 5.666 -3.354 -18.010 1.00 93.19 82 ALA A O 1
ATOM 659 N N . LYS A 1 83 ? 6.833 -4.783 -19.267 1.00 89.44 83 LYS A N 1
ATOM 660 C CA . LYS A 1 83 ? 5.645 -5.457 -19.812 1.00 89.44 83 LYS A CA 1
ATOM 661 C C . LYS A 1 83 ? 4.792 -6.070 -18.690 1.00 89.44 83 LYS A C 1
ATOM 663 O O . LYS A 1 83 ? 5.333 -6.545 -17.693 1.00 89.44 83 LYS A O 1
ATOM 668 N N . SER A 1 84 ? 3.473 -6.093 -18.902 1.00 90.06 84 SER A N 1
ATOM 669 C CA . SER A 1 84 ? 2.489 -6.660 -17.967 1.00 90.06 84 SER A CA 1
ATOM 670 C C . SER A 1 84 ? 2.523 -5.985 -16.594 1.00 90.06 84 SER A C 1
ATOM 672 O O . SER A 1 84 ? 2.522 -6.642 -15.558 1.00 90.06 84 SER A O 1
ATOM 674 N N . THR A 1 85 ? 2.593 -4.656 -16.609 1.00 95.69 85 THR A N 1
ATOM 675 C CA . THR A 1 85 ? 2.387 -3.787 -15.450 1.00 95.69 85 THR A CA 1
ATOM 676 C C . THR A 1 85 ? 1.498 -2.626 -15.877 1.00 95.69 85 THR A C 1
ATOM 678 O O . THR A 1 85 ? 1.534 -2.207 -17.040 1.00 95.69 85 THR A O 1
ATOM 681 N N . SER A 1 86 ? 0.711 -2.106 -14.942 1.00 96.50 86 SER A N 1
ATOM 682 C CA . SER A 1 86 ? -0.097 -0.904 -15.145 1.00 96.50 86 SER A CA 1
ATOM 683 C C . SER A 1 86 ? 0.493 0.252 -14.343 1.00 96.50 86 SER A C 1
ATOM 685 O O . SER A 1 86 ? 1.123 0.038 -13.309 1.00 96.50 86 SER A O 1
ATOM 687 N N . ILE A 1 87 ? 0.313 1.480 -14.825 1.00 97.31 87 ILE A N 1
ATOM 688 C CA . ILE A 1 87 ? 0.694 2.690 -14.092 1.00 97.31 87 ILE A CA 1
ATOM 689 C C . ILE A 1 87 ? -0.500 3.630 -14.001 1.00 97.31 87 ILE A C 1
ATOM 691 O O . ILE A 1 87 ? -1.258 3.756 -14.964 1.00 97.31 87 ILE A O 1
ATOM 695 N N . VAL A 1 88 ? -0.633 4.311 -12.869 1.00 97.75 88 VAL A N 1
ATOM 696 C CA . VAL A 1 88 ? -1.583 5.410 -12.685 1.00 97.75 88 VAL A CA 1
ATOM 697 C C . VAL A 1 88 ? -0.797 6.660 -12.321 1.00 97.75 88 VAL A C 1
ATOM 699 O O . VAL A 1 88 ? -0.024 6.653 -11.365 1.00 97.75 88 VAL A O 1
ATOM 702 N N . LEU A 1 89 ? -0.969 7.711 -13.122 1.00 97.06 89 LEU A N 1
ATOM 703 C CA . LEU A 1 89 ? -0.410 9.039 -12.872 1.00 97.06 89 LEU A CA 1
ATOM 704 C C . LEU A 1 89 ? -1.451 9.894 -12.147 1.00 97.06 89 LEU A C 1
ATOM 706 O O . LEU A 1 89 ? -2.644 9.763 -12.409 1.00 97.06 89 LEU A O 1
ATOM 710 N N . GLY A 1 90 ? -1.001 10.800 -11.288 1.00 94.88 90 GLY A N 1
ATOM 711 C CA . GLY A 1 90 ? -1.888 11.685 -10.544 1.00 94.88 90 GLY A CA 1
ATOM 712 C C . GLY A 1 90 ? -1.116 12.598 -9.603 1.00 94.88 90 GLY A C 1
ATOM 713 O O . GLY A 1 90 ? 0.114 12.562 -9.552 1.00 94.88 90 GLY A O 1
ATOM 714 N N . ASN A 1 91 ? -1.842 13.423 -8.852 1.00 94.31 91 ASN A N 1
ATOM 715 C CA . ASN A 1 91 ? -1.247 14.127 -7.720 1.00 94.31 91 ASN A CA 1
ATOM 716 C C . ASN A 1 91 ? -0.998 13.139 -6.566 1.00 94.31 91 ASN A C 1
ATOM 718 O O . ASN A 1 91 ? -1.658 12.107 -6.463 1.00 94.31 91 ASN A O 1
ATOM 722 N N . LEU A 1 92 ? -0.039 13.453 -5.695 1.00 92.31 92 LEU A N 1
ATOM 723 C CA . LEU A 1 92 ? 0.380 12.536 -4.631 1.00 92.31 92 LEU A CA 1
ATOM 724 C C . LEU A 1 92 ? -0.746 12.181 -3.655 1.00 92.31 92 LEU A C 1
ATOM 726 O O . LEU A 1 92 ? -0.785 11.050 -3.184 1.00 92.31 92 LEU A O 1
ATOM 730 N N . ASN A 1 93 ? -1.666 13.105 -3.382 1.00 91.75 93 ASN A N 1
ATOM 731 C CA . ASN A 1 93 ? -2.771 12.872 -2.455 1.00 91.75 93 ASN A CA 1
ATOM 732 C C . ASN A 1 93 ? -3.695 11.758 -2.964 1.00 91.75 93 ASN A C 1
ATOM 734 O O . ASN A 1 93 ? -3.913 10.771 -2.261 1.00 91.75 93 ASN A O 1
ATOM 738 N N . ASP A 1 94 ? -4.152 11.867 -4.213 1.00 92.50 94 ASP A N 1
ATOM 739 C CA . ASP A 1 94 ? -5.003 10.849 -4.837 1.00 92.50 94 ASP A CA 1
ATOM 740 C C . ASP A 1 94 ? -4.258 9.524 -5.035 1.00 92.50 94 ASP A C 1
ATOM 742 O O . ASP A 1 94 ? -4.823 8.451 -4.834 1.00 92.50 94 ASP A O 1
ATOM 746 N N . LEU A 1 95 ? -2.970 9.578 -5.396 1.00 96.25 95 LEU A N 1
ATOM 747 C CA . LEU A 1 95 ? -2.161 8.372 -5.582 1.00 96.25 95 LEU A CA 1
ATOM 748 C C . LEU A 1 95 ? -1.960 7.591 -4.278 1.00 96.25 95 LEU A C 1
ATOM 750 O O . LEU A 1 95 ? -1.928 6.363 -4.314 1.00 96.25 95 LEU A O 1
ATOM 754 N N . VAL A 1 96 ? -1.830 8.273 -3.138 1.00 95.06 96 VAL A N 1
ATOM 755 C CA . VAL A 1 96 ? -1.696 7.613 -1.833 1.00 95.06 96 VAL A CA 1
ATOM 756 C C . VAL A 1 96 ? -2.999 6.939 -1.418 1.00 95.06 96 VAL A C 1
ATOM 758 O O . VAL A 1 96 ? -2.969 5.790 -0.977 1.00 95.06 96 VAL A O 1
ATOM 761 N N . LEU A 1 97 ? -4.142 7.600 -1.607 1.00 95.19 97 LEU A N 1
ATOM 762 C CA . LEU A 1 97 ? -5.430 6.965 -1.340 1.00 95.19 97 LEU A CA 1
ATOM 763 C C . LEU A 1 97 ? -5.656 5.765 -2.268 1.00 95.19 97 LEU A C 1
ATOM 765 O O . LEU A 1 97 ? -6.033 4.690 -1.806 1.00 95.19 97 LEU A O 1
ATOM 769 N N . LEU A 1 98 ? -5.372 5.923 -3.563 1.00 97.25 98 LEU A N 1
ATOM 770 C CA . LEU A 1 98 ? -5.480 4.838 -4.534 1.00 97.25 98 LEU A CA 1
ATOM 771 C C . LEU A 1 98 ? -4.589 3.653 -4.149 1.00 97.25 98 LEU A C 1
ATOM 773 O O . LEU A 1 98 ? -5.039 2.514 -4.218 1.00 97.25 98 LEU A O 1
ATOM 777 N N . LEU A 1 99 ? -3.348 3.906 -3.725 1.00 98.12 99 LEU A N 1
ATOM 778 C CA . LEU A 1 99 ? -2.441 2.867 -3.239 1.00 98.12 99 LEU A CA 1
ATOM 779 C C . LEU A 1 99 ? -3.071 2.074 -2.087 1.00 98.12 99 LEU A C 1
ATOM 781 O O . LEU A 1 99 ? -3.051 0.844 -2.116 1.00 98.12 99 LEU A O 1
ATOM 785 N N . ALA A 1 100 ? -3.628 2.775 -1.097 1.00 97.75 100 ALA A N 1
ATOM 786 C CA . ALA A 1 100 ? -4.245 2.152 0.066 1.00 97.75 100 ALA A CA 1
ATOM 787 C C . ALA A 1 100 ? -5.487 1.331 -0.303 1.00 97.75 100 ALA A C 1
ATOM 789 O O . ALA A 1 100 ? -5.618 0.185 0.116 1.00 97.75 100 ALA A O 1
ATOM 790 N N . VAL A 1 101 ? -6.361 1.883 -1.148 1.00 97.88 101 VAL A N 1
ATOM 791 C CA . VAL A 1 101 ? -7.562 1.189 -1.621 1.00 97.88 101 VAL A CA 1
ATOM 792 C C . VAL A 1 101 ? -7.186 -0.055 -2.425 1.00 97.88 101 VAL A C 1
ATOM 794 O O . VAL A 1 101 ? -7.689 -1.134 -2.124 1.00 97.88 101 VAL A O 1
ATOM 797 N N . LEU A 1 102 ? -6.270 0.048 -3.395 1.00 97.88 102 LEU A N 1
ATOM 798 C CA . LEU A 1 102 ? -5.887 -1.085 -4.245 1.00 97.88 102 LEU A CA 1
ATOM 799 C C . LEU A 1 102 ? -5.286 -2.247 -3.448 1.00 97.88 102 LEU A C 1
ATOM 801 O O . LEU A 1 102 ? -5.609 -3.396 -3.736 1.00 97.88 102 LEU A O 1
ATOM 805 N N . ASN A 1 103 ? -4.443 -1.966 -2.452 1.00 97.94 103 ASN A N 1
ATOM 806 C CA . ASN A 1 103 ? -3.809 -3.008 -1.641 1.00 97.94 103 ASN A CA 1
ATOM 807 C C . ASN A 1 103 ? -4.710 -3.555 -0.514 1.00 97.94 103 ASN A C 1
ATOM 809 O O . ASN A 1 103 ? -4.311 -4.508 0.153 1.00 97.94 103 ASN A O 1
ATOM 813 N N . SER A 1 104 ? -5.908 -2.995 -0.311 1.00 97.69 104 SER A N 1
ATOM 814 C CA . SER A 1 104 ? -6.793 -3.377 0.796 1.00 97.69 104 SER A CA 1
ATOM 815 C C . SER A 1 104 ? -7.425 -4.765 0.650 1.00 97.69 104 SER A C 1
ATOM 817 O O . SER A 1 104 ? -7.694 -5.251 -0.458 1.00 97.69 104 SER A O 1
ATOM 819 N N . SER A 1 105 ? -7.771 -5.380 1.783 1.00 97.12 105 SER A N 1
ATOM 820 C CA . SER A 1 105 ? -8.552 -6.623 1.813 1.00 97.12 105 SER A CA 1
ATOM 821 C C . SER A 1 105 ? -9.941 -6.467 1.186 1.00 97.12 105 SER A C 1
ATOM 823 O O . SER A 1 105 ? -10.409 -7.392 0.522 1.00 97.12 105 SER A O 1
ATOM 825 N N . THR A 1 106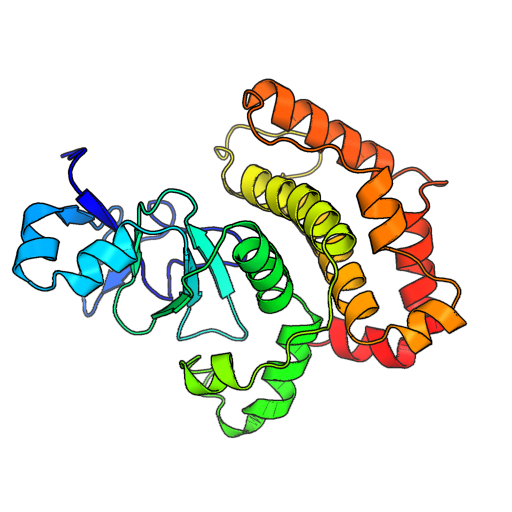 ? -10.573 -5.294 1.287 1.00 97.31 106 THR A N 1
ATOM 826 C CA . THR A 1 106 ? -11.863 -4.999 0.635 1.00 97.31 106 THR A CA 1
ATOM 827 C C . THR A 1 106 ? -11.769 -5.123 -0.883 1.00 97.31 106 THR A C 1
ATOM 829 O O . THR A 1 106 ? -12.585 -5.803 -1.513 1.00 97.31 106 THR A O 1
ATOM 832 N N . ILE A 1 107 ? -10.740 -4.524 -1.488 1.00 96.56 107 ILE A N 1
ATOM 833 C CA . ILE A 1 107 ? -10.522 -4.627 -2.931 1.00 96.56 107 ILE A CA 1
ATOM 834 C C . ILE A 1 107 ? -10.073 -6.032 -3.336 1.00 96.56 107 ILE A C 1
ATOM 836 O O . ILE A 1 107 ? -10.530 -6.536 -4.365 1.00 96.56 107 ILE A O 1
ATOM 840 N N . ARG A 1 108 ? -9.246 -6.708 -2.528 1.00 95.75 108 ARG A N 1
ATOM 841 C CA . ARG A 1 108 ? -8.923 -8.130 -2.734 1.00 95.75 108 ARG A CA 1
ATOM 842 C C . ARG A 1 108 ? -10.197 -8.967 -2.805 1.00 95.75 108 ARG A C 1
ATOM 844 O O . ARG A 1 108 ? -10.400 -9.668 -3.795 1.00 95.75 108 ARG A O 1
ATOM 851 N N . PHE A 1 109 ? -11.073 -8.851 -1.810 1.00 96.19 109 PHE A N 1
ATOM 852 C CA . PHE A 1 109 ? -12.354 -9.550 -1.772 1.00 96.19 109 PHE A CA 1
ATOM 853 C C . PHE A 1 109 ? -13.193 -9.251 -3.020 1.00 96.19 109 PHE A C 1
ATOM 855 O O . PHE A 1 109 ? -13.657 -10.181 -3.683 1.00 96.19 109 PHE A O 1
ATOM 862 N N . TYR A 1 110 ? -13.335 -7.978 -3.396 1.00 95.69 110 TYR A N 1
ATOM 863 C CA . TYR A 1 110 ? -14.062 -7.584 -4.603 1.00 95.69 110 TYR A CA 1
ATOM 864 C C . TYR A 1 110 ? -13.491 -8.263 -5.857 1.00 95.69 110 TYR A C 1
ATOM 866 O O . TYR A 1 110 ? -14.214 -8.964 -6.567 1.00 95.69 110 TYR A O 1
ATOM 874 N N . VAL A 1 111 ? -12.187 -8.124 -6.107 1.00 93.69 111 VAL A N 1
ATOM 875 C CA . VAL A 1 111 ? -11.535 -8.655 -7.313 1.00 93.69 111 VAL A CA 1
ATOM 876 C C . VAL A 1 111 ? -11.657 -10.175 -7.387 1.00 93.69 111 VAL A C 1
ATOM 878 O O . VAL A 1 111 ? -11.941 -10.732 -8.450 1.00 93.69 111 VAL A O 1
ATOM 881 N N . GLN A 1 112 ? -11.481 -10.857 -6.257 1.00 90.44 112 GLN A N 1
ATOM 882 C CA . GLN A 1 112 ? -11.507 -12.313 -6.203 1.00 90.44 112 GLN A CA 1
ATOM 883 C C . GLN A 1 112 ? -12.884 -12.914 -6.464 1.00 90.44 112 GLN A C 1
ATOM 885 O O . GLN A 1 112 ? -12.939 -14.053 -6.940 1.00 90.44 112 GLN A O 1
ATOM 890 N N . ASN A 1 113 ? -13.950 -12.173 -6.161 1.00 92.19 113 ASN A N 1
ATOM 891 C CA . ASN A 1 113 ? -15.327 -12.597 -6.384 1.00 92.19 113 ASN A CA 1
ATOM 892 C C . ASN A 1 113 ? -15.847 -12.151 -7.756 1.00 92.19 113 ASN A C 1
ATOM 894 O O . ASN A 1 113 ? -16.418 -12.965 -8.477 1.00 92.19 113 ASN A O 1
ATOM 898 N N . GLN A 1 114 ? -15.601 -10.901 -8.160 1.00 94.00 114 GLN 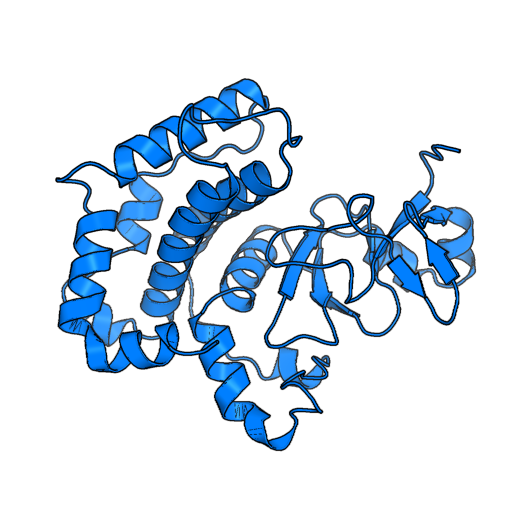A N 1
ATOM 899 C CA . GLN A 1 114 ? -16.122 -10.376 -9.428 1.00 94.00 114 GLN A CA 1
ATOM 900 C C . GLN A 1 114 ? -15.431 -10.966 -10.656 1.00 94.00 114 GLN A C 1
ATOM 902 O O . GLN A 1 114 ? -16.079 -11.222 -11.668 1.00 94.00 114 GLN A O 1
ATOM 907 N N . TYR A 1 115 ? -14.126 -11.229 -10.574 1.00 93.00 115 TYR A N 1
ATOM 908 C CA . TYR A 1 115 ? -13.339 -11.736 -11.702 1.00 93.00 115 TYR A CA 1
ATOM 909 C C . TYR A 1 115 ? -12.990 -13.219 -11.556 1.00 93.00 115 TYR A C 1
ATOM 911 O O . TYR A 1 115 ? -12.006 -13.693 -12.123 1.00 93.00 115 TYR A O 1
ATOM 919 N N . LEU A 1 116 ? -13.801 -13.978 -10.808 1.00 89.44 116 LEU A N 1
ATOM 920 C CA . LEU A 1 116 ? -13.577 -15.402 -10.548 1.00 89.44 116 LEU A CA 1
ATOM 921 C C . LEU A 1 116 ? -13.384 -16.218 -11.838 1.00 89.44 116 LEU A C 1
ATOM 923 O O . LEU A 1 116 ? -12.491 -17.060 -11.901 1.00 89.44 116 LEU A O 1
ATOM 927 N N . SER A 1 117 ? -14.180 -15.938 -12.872 1.00 91.50 117 SER A N 1
ATOM 928 C CA . SER A 1 117 ? -14.128 -16.624 -14.171 1.00 91.50 117 SER A CA 1
ATOM 929 C C . SER A 1 117 ? -12.887 -16.296 -15.008 1.00 91.50 117 SER A C 1
ATOM 931 O O . SER A 1 117 ? -12.616 -16.994 -15.982 1.00 91.50 117 SER A O 1
ATOM 933 N N . LEU A 1 118 ? -12.128 -15.259 -14.641 1.00 91.50 118 LEU A N 1
ATOM 934 C CA . LEU A 1 118 ? -10.910 -14.836 -15.338 1.00 91.50 118 LEU A CA 1
ATOM 935 C C . LEU A 1 118 ? -9.630 -15.391 -14.695 1.00 91.50 118 LEU A C 1
ATOM 937 O O . LEU A 1 118 ? -8.534 -15.124 -15.193 1.00 91.50 118 LEU A O 1
ATOM 941 N N . LYS A 1 119 ? -9.743 -16.146 -13.591 1.00 91.00 119 LYS A N 1
ATOM 942 C CA . LYS A 1 119 ? -8.585 -16.716 -12.892 1.00 91.00 119 LYS A CA 1
ATOM 943 C C . LYS A 1 119 ? -7.910 -17.796 -13.736 1.00 91.00 119 LYS A C 1
ATOM 945 O O . LYS A 1 119 ? -8.542 -18.714 -14.253 1.00 91.00 119 LYS A O 1
ATOM 950 N N . MET A 1 120 ? -6.593 -17.695 -13.829 1.00 90.56 120 MET A N 1
ATOM 951 C CA . MET A 1 120 ? -5.708 -18.687 -14.422 1.00 90.56 120 MET A CA 1
ATOM 952 C C . MET A 1 120 ? -5.309 -19.758 -13.393 1.00 90.56 120 MET A C 1
ATOM 954 O O . MET A 1 120 ? -5.694 -19.715 -12.220 1.00 90.56 120 MET A O 1
ATOM 958 N N . ALA A 1 121 ? -4.502 -20.731 -13.829 1.00 88.56 121 ALA A N 1
ATOM 959 C CA . ALA A 1 121 ? -3.921 -21.741 -12.948 1.00 88.56 121 ALA A CA 1
ATOM 960 C C . ALA A 1 121 ? -3.226 -21.098 -11.732 1.00 88.56 121 ALA A C 1
ATOM 962 O O . ALA A 1 121 ? -2.515 -20.103 -11.862 1.00 88.56 121 ALA A O 1
ATOM 963 N N . GLY A 1 122 ? -3.451 -21.668 -10.545 1.00 85.50 122 GLY A N 1
ATOM 964 C CA . GLY A 1 122 ? -2.939 -21.126 -9.283 1.00 85.50 122 GLY A CA 1
ATOM 965 C C . GLY A 1 122 ? -3.716 -19.923 -8.734 1.00 85.50 122 GLY A C 1
ATOM 966 O O . GLY A 1 122 ? -3.298 -19.364 -7.729 1.00 85.50 122 GLY A O 1
ATOM 967 N N . GLY A 1 123 ? -4.832 -19.525 -9.359 1.00 88.12 123 GLY A N 1
ATOM 968 C CA . GLY A 1 123 ? -5.680 -18.422 -8.891 1.00 88.12 123 GLY A CA 1
ATOM 969 C C . GLY A 1 123 ? -5.239 -17.032 -9.360 1.00 88.12 123 GLY A C 1
ATOM 970 O O . GLY A 1 123 ? -5.881 -16.049 -9.000 1.00 88.12 123 GLY A O 1
ATOM 971 N N . TYR A 1 124 ? -4.181 -16.948 -10.171 1.00 91.31 124 TYR A N 1
ATOM 972 C CA . TYR A 1 124 ? -3.652 -15.691 -10.701 1.00 91.31 124 TYR A CA 1
ATOM 973 C C . TYR A 1 124 ? -4.631 -15.003 -11.653 1.00 91.31 124 TYR A C 1
ATOM 975 O O . TYR A 1 124 ? -5.288 -15.652 -12.465 1.00 91.31 124 TYR A O 1
ATOM 983 N N . LEU A 1 125 ? -4.666 -13.676 -11.603 1.00 92.62 125 LEU A N 1
ATOM 984 C CA . LEU A 1 125 ? -5.411 -12.818 -12.515 1.00 92.62 125 LEU A CA 1
ATOM 985 C C . LEU A 1 125 ? -4.453 -12.019 -13.391 1.00 92.62 125 LEU A C 1
ATOM 987 O O . LEU A 1 125 ? -3.409 -11.560 -12.933 1.00 92.62 125 LEU A O 1
ATOM 991 N N . ASN A 1 126 ? -4.842 -11.814 -14.650 1.00 93.62 126 ASN A N 1
ATOM 992 C CA . ASN A 1 126 ? -4.209 -10.819 -15.506 1.00 93.62 126 ASN A CA 1
ATOM 993 C C . ASN A 1 126 ? -4.835 -9.447 -15.217 1.00 93.62 126 ASN A C 1
ATOM 995 O O . ASN A 1 126 ? -5.844 -9.079 -15.821 1.00 93.62 126 ASN A O 1
ATOM 999 N N . ILE A 1 127 ? -4.254 -8.721 -14.264 1.00 93.62 127 ILE A N 1
ATOM 1000 C CA . ILE A 1 127 ? -4.670 -7.380 -13.857 1.00 93.62 127 ILE A CA 1
ATOM 1001 C C . ILE A 1 127 ? -4.341 -6.388 -14.980 1.00 93.62 127 ILE A C 1
ATOM 1003 O O . ILE A 1 127 ? -3.261 -5.797 -15.062 1.00 93.62 127 ILE A O 1
ATOM 1007 N N . ASN A 1 128 ? -5.298 -6.231 -15.886 1.00 90.69 128 ASN A N 1
ATOM 1008 C CA . ASN A 1 128 ? -5.215 -5.322 -17.018 1.00 90.69 128 ASN A CA 1
ATOM 1009 C C . ASN A 1 128 ? -5.871 -3.960 -16.689 1.00 90.69 128 ASN A C 1
ATOM 1011 O O . ASN A 1 128 ? -6.554 -3.817 -15.668 1.00 90.69 128 ASN A O 1
ATOM 1015 N N . PRO A 1 129 ? -5.688 -2.939 -17.547 1.00 92.00 129 PRO A N 1
ATOM 1016 C CA . PRO A 1 129 ? -6.312 -1.636 -17.340 1.00 92.00 129 PRO A CA 1
ATOM 1017 C C . PRO A 1 129 ? -7.845 -1.661 -17.263 1.00 92.00 129 PRO A C 1
ATOM 1019 O O . PRO A 1 129 ? -8.415 -0.759 -16.658 1.00 92.00 129 PRO A O 1
ATOM 1022 N N . ASP A 1 130 ? -8.517 -2.655 -17.850 1.00 92.44 130 ASP A N 1
ATOM 1023 C CA . ASP A 1 130 ? -9.980 -2.750 -17.808 1.00 92.44 130 ASP A CA 1
ATOM 1024 C C . ASP A 1 130 ? -10.472 -3.181 -16.424 1.00 92.44 130 ASP A C 1
ATOM 1026 O O . ASP A 1 130 ? -11.397 -2.567 -15.900 1.00 92.44 130 ASP A O 1
ATOM 1030 N N . ILE A 1 131 ? -9.820 -4.161 -15.786 1.00 94.19 131 ILE A N 1
ATOM 1031 C CA . ILE A 1 131 ? -10.101 -4.521 -14.387 1.00 94.19 131 ILE A CA 1
ATOM 1032 C C . ILE A 1 131 ? -9.873 -3.300 -13.494 1.00 94.19 131 ILE A C 1
ATOM 1034 O O . ILE A 1 131 ? -10.745 -2.951 -12.707 1.00 94.19 131 ILE A O 1
ATOM 1038 N N . LEU A 1 132 ? -8.743 -2.605 -13.668 1.00 93.81 132 LEU A N 1
ATOM 1039 C CA . LEU A 1 132 ? -8.399 -1.434 -12.861 1.00 93.81 132 LEU A CA 1
ATOM 1040 C C . LEU A 1 132 ? -9.429 -0.300 -12.984 1.00 93.81 132 LEU A C 1
ATOM 1042 O O . LEU A 1 132 ? -9.799 0.293 -11.977 1.00 93.81 132 LEU A O 1
ATOM 1046 N N . LYS A 1 133 ? -9.910 -0.010 -14.200 1.00 94.06 133 LYS A N 1
ATOM 1047 C CA . LYS A 1 133 ? -10.925 1.030 -14.447 1.00 94.06 133 LYS A CA 1
ATOM 1048 C C . LYS A 1 133 ? -12.301 0.685 -13.882 1.00 94.06 133 LYS A C 1
ATOM 1050 O O . LYS A 1 133 ? -13.062 1.598 -13.583 1.00 94.06 133 LYS A O 1
ATOM 1055 N N . ASN A 1 134 ? -12.627 -0.603 -13.793 1.00 94.31 134 ASN A N 1
ATOM 1056 C CA . ASN A 1 134 ? -13.912 -1.074 -13.280 1.00 94.31 134 ASN A CA 1
ATOM 1057 C C . ASN A 1 134 ? -13.889 -1.354 -11.770 1.00 94.31 134 ASN A C 1
ATOM 1059 O O . ASN A 1 134 ? -14.940 -1.625 -11.192 1.00 94.31 134 ASN A O 1
ATOM 1063 N N . THR A 1 135 ? -12.724 -1.286 -11.117 1.00 94.56 135 THR A N 1
ATOM 1064 C CA . THR A 1 135 ? -12.629 -1.361 -9.657 1.00 94.56 135 THR A CA 1
ATOM 1065 C C . THR A 1 135 ? -13.350 -0.161 -9.035 1.00 94.56 135 THR A C 1
ATOM 1067 O O . THR A 1 135 ? -12.995 0.980 -9.339 1.00 94.56 135 THR A O 1
ATOM 1070 N N . PRO A 1 136 ? -14.351 -0.379 -8.163 1.00 94.25 136 PRO A N 1
ATOM 1071 C CA . PRO A 1 136 ? -15.074 0.713 -7.531 1.00 94.25 136 PRO A CA 1
ATOM 1072 C C . PRO A 1 136 ? -14.123 1.468 -6.609 1.00 94.25 136 PRO A C 1
ATOM 1074 O O . PRO A 1 136 ? -13.397 0.840 -5.847 1.00 94.25 136 PRO A O 1
ATOM 1077 N N . LEU A 1 137 ? -14.142 2.797 -6.646 1.00 94.00 137 LEU A N 1
ATOM 1078 C CA . LEU A 1 137 ? -13.456 3.635 -5.663 1.00 94.00 137 LEU A CA 1
ATOM 1079 C C . LEU A 1 137 ? -14.487 4.181 -4.675 1.00 94.00 137 LEU A C 1
ATOM 1081 O O . LEU A 1 137 ? -15.589 4.546 -5.104 1.00 94.00 137 LEU A O 1
ATOM 1085 N N . PRO A 1 138 ? -14.167 4.231 -3.373 1.00 94.94 138 PRO A N 1
ATOM 1086 C CA . PRO A 1 138 ? -15.087 4.792 -2.406 1.00 94.94 138 PRO A CA 1
ATOM 1087 C C . PRO A 1 138 ? -15.146 6.316 -2.561 1.00 94.94 138 PRO A C 1
ATOM 1089 O O . PRO A 1 138 ? -14.289 6.932 -3.203 1.00 94.94 138 PRO A O 1
ATOM 1092 N N . ARG A 1 139 ? -16.153 6.944 -1.952 1.00 94.06 139 ARG A N 1
ATOM 1093 C CA . ARG A 1 139 ? -16.150 8.401 -1.781 1.00 94.06 139 ARG A CA 1
ATOM 1094 C C . ARG A 1 139 ? -15.204 8.758 -0.642 1.00 94.06 139 ARG A C 1
ATOM 1096 O O . ARG A 1 139 ? -15.089 8.012 0.321 1.00 94.06 139 ARG A O 1
ATOM 1103 N N . TYR A 1 140 ? -14.523 9.886 -0.780 1.00 94.44 140 TYR A N 1
ATOM 1104 C CA . TYR A 1 140 ? -13.556 10.355 0.200 1.00 94.44 140 TYR A CA 1
ATOM 1105 C C . TYR A 1 140 ? -13.497 11.879 0.217 1.00 94.44 140 TYR A C 1
ATOM 1107 O O . TYR A 1 140 ? -13.896 12.564 -0.730 1.00 94.44 140 TYR A O 1
ATOM 1115 N N . SER A 1 141 ? -12.962 12.399 1.307 1.00 93.81 141 SER A N 1
ATOM 1116 C CA . SER A 1 141 ? -12.717 13.804 1.574 1.00 93.81 141 SER A CA 1
ATOM 1117 C C . SER A 1 141 ? -11.220 14.072 1.763 1.00 93.81 141 SER A C 1
ATOM 1119 O O . SER A 1 141 ? -10.399 13.163 1.898 1.00 93.81 141 SER A O 1
ATOM 1121 N N . ASN A 1 142 ? -10.847 15.352 1.832 1.00 91.94 142 ASN A N 1
ATOM 1122 C CA . ASN A 1 142 ? -9.476 15.745 2.176 1.00 91.94 142 ASN A CA 1
ATOM 1123 C C . ASN A 1 142 ? -9.070 15.320 3.597 1.00 91.94 142 ASN A C 1
ATOM 1125 O O . ASN A 1 142 ? -7.881 15.157 3.865 1.00 91.94 142 ASN A O 1
ATOM 1129 N N . TYR A 1 143 ? -10.042 15.156 4.500 1.00 93.25 143 TYR A N 1
ATOM 1130 C CA . TYR A 1 143 ? -9.800 14.661 5.853 1.00 93.25 143 TYR A CA 1
ATOM 1131 C C . TYR A 1 143 ? -9.320 13.206 5.816 1.00 93.25 143 TYR A C 1
ATOM 1133 O O . TYR A 1 143 ? -8.306 12.877 6.429 1.00 93.25 143 TYR A O 1
ATOM 1141 N N . ASP A 1 144 ? -9.982 12.373 5.011 1.00 95.12 144 ASP A N 1
ATOM 1142 C CA . ASP A 1 144 ? -9.641 10.956 4.865 1.00 95.12 144 ASP A CA 1
ATOM 1143 C C . ASP A 1 144 ? -8.245 10.799 4.261 1.00 95.12 144 ASP A C 1
ATOM 1145 O O . ASP A 1 144 ? -7.416 10.059 4.792 1.00 95.12 144 ASP A O 1
ATOM 1149 N N . ILE A 1 145 ? -7.943 11.563 3.200 1.00 95.19 145 ILE A N 1
ATOM 1150 C CA . ILE A 1 145 ? -6.628 11.563 2.539 1.00 95.19 145 ILE A CA 1
ATOM 1151 C C . ILE A 1 145 ? -5.493 11.744 3.553 1.00 95.19 145 ILE A C 1
ATOM 1153 O O . ILE A 1 145 ? -4.512 11.005 3.494 1.00 95.19 145 ILE A O 1
ATOM 1157 N N . ASN A 1 146 ? -5.614 12.689 4.488 1.00 95.88 146 ASN A N 1
ATOM 1158 C CA . ASN A 1 146 ? -4.564 12.962 5.472 1.00 95.88 146 ASN A CA 1
ATOM 1159 C C . ASN A 1 146 ? -4.308 11.752 6.391 1.00 95.88 146 ASN A C 1
ATOM 1161 O O . ASN A 1 146 ? -3.158 11.355 6.608 1.00 95.88 146 ASN A O 1
ATOM 1165 N N . ALA A 1 147 ? -5.376 11.091 6.845 1.00 97.38 147 ALA A N 1
ATOM 1166 C CA . ALA A 1 147 ? -5.275 9.882 7.656 1.00 97.38 147 ALA A CA 1
ATOM 1167 C C . ALA A 1 147 ? -4.572 8.751 6.885 1.00 97.38 147 ALA A C 1
ATOM 1169 O O . ALA A 1 147 ? -3.625 8.136 7.390 1.00 97.38 147 ALA A O 1
ATOM 1170 N N . PHE A 1 148 ? -4.983 8.518 5.631 1.00 97.62 148 PHE A N 1
ATOM 1171 C CA . PHE A 1 148 ? -4.365 7.518 4.755 1.00 97.62 148 PHE A CA 1
ATOM 1172 C C . PHE A 1 148 ? -2.898 7.835 4.467 1.00 97.62 148 PHE A C 1
ATOM 1174 O O . PHE A 1 148 ? -2.074 6.919 4.442 1.00 97.62 148 PHE A O 1
ATOM 1181 N N . GLN A 1 149 ? -2.546 9.110 4.288 1.00 96.75 149 GLN A N 1
ATOM 1182 C CA . GLN A 1 149 ? -1.171 9.548 4.057 1.00 96.75 149 GLN A CA 1
ATOM 1183 C C . GLN A 1 149 ? -0.250 9.214 5.221 1.00 96.75 149 GLN A C 1
ATOM 1185 O O . GLN A 1 149 ? 0.800 8.600 5.010 1.00 96.75 149 GLN A O 1
ATOM 1190 N N . LYS A 1 150 ? -0.659 9.554 6.445 1.00 97.38 150 LYS A N 1
ATOM 1191 C CA . LYS A 1 150 ? 0.117 9.258 7.654 1.00 97.38 150 LYS A CA 1
ATOM 1192 C C . LYS A 1 150 ? 0.405 7.763 7.761 1.00 97.38 150 LYS A C 1
ATOM 1194 O O . LYS A 1 150 ? 1.567 7.372 7.831 1.00 97.38 150 LYS A O 1
ATOM 1199 N N . ILE A 1 151 ? -0.615 6.913 7.675 1.00 98.06 151 ILE A N 1
ATOM 1200 C CA . ILE A 1 151 ? -0.438 5.470 7.892 1.00 98.06 151 ILE A CA 1
ATOM 1201 C C . ILE A 1 151 ? 0.279 4.798 6.717 1.00 98.06 151 ILE A C 1
ATOM 1203 O O . ILE A 1 151 ? 1.198 4.008 6.933 1.00 98.06 151 ILE A O 1
ATOM 1207 N N . SER A 1 152 ? -0.068 5.146 5.473 1.00 97.94 152 SER A N 1
ATOM 1208 C CA . SER A 1 152 ? 0.609 4.591 4.292 1.00 97.94 152 SER A CA 1
ATOM 1209 C C . SER A 1 152 ? 2.097 4.927 4.307 1.00 97.94 152 SER A C 1
ATOM 1211 O O . SER A 1 152 ? 2.921 4.078 3.975 1.00 97.94 152 SER A O 1
ATOM 1213 N N . SER A 1 153 ? 2.466 6.134 4.753 1.00 97.44 153 SER A N 1
ATOM 1214 C CA . SER A 1 153 ? 3.873 6.507 4.900 1.00 97.44 153 SER A CA 1
ATOM 1215 C C . SER A 1 153 ? 4.599 5.647 5.940 1.00 97.44 153 SER A C 1
ATOM 1217 O O . SER A 1 153 ? 5.749 5.283 5.717 1.00 97.44 153 SER A O 1
ATOM 1219 N N . TYR A 1 154 ? 3.932 5.235 7.025 1.00 98.44 154 TYR A N 1
ATOM 1220 C CA . TYR A 1 154 ? 4.531 4.341 8.019 1.00 98.44 154 TYR A CA 1
ATOM 1221 C C . TYR A 1 154 ? 4.813 2.961 7.428 1.00 98.44 154 TYR A C 1
ATOM 1223 O O . TYR A 1 154 ? 5.916 2.446 7.602 1.00 98.44 154 TYR A O 1
ATOM 1231 N N . ILE A 1 155 ? 3.843 2.384 6.709 1.00 98.50 155 ILE A N 1
ATOM 1232 C CA . ILE A 1 155 ? 3.980 1.078 6.046 1.00 98.50 155 ILE A CA 1
ATOM 1233 C C . ILE A 1 155 ? 5.122 1.133 5.030 1.00 98.50 155 ILE A C 1
ATOM 1235 O O . ILE A 1 155 ? 6.052 0.332 5.099 1.00 98.50 155 ILE A O 1
ATOM 1239 N N . ILE A 1 156 ? 5.108 2.133 4.142 1.00 97.31 156 ILE A N 1
ATOM 1240 C CA . ILE A 1 156 ? 6.153 2.323 3.130 1.00 97.31 156 ILE A CA 1
ATOM 1241 C C . ILE A 1 156 ? 7.523 2.471 3.801 1.00 97.31 156 ILE A C 1
ATOM 1243 O O . ILE A 1 156 ? 8.470 1.806 3.383 1.00 97.31 156 ILE A O 1
ATOM 1247 N N . THR A 1 157 ? 7.652 3.290 4.848 1.00 97.56 157 THR A N 1
ATOM 1248 C CA . THR A 1 157 ? 8.924 3.447 5.564 1.00 97.56 157 THR A CA 1
ATOM 1249 C C . THR A 1 157 ? 9.380 2.120 6.168 1.00 97.56 157 THR A C 1
ATOM 1251 O O . THR A 1 157 ? 10.511 1.713 5.922 1.00 97.56 157 THR A O 1
ATOM 1254 N N . LEU A 1 158 ? 8.514 1.400 6.887 1.00 97.81 158 LEU A N 1
ATOM 1255 C CA . LEU A 1 158 ? 8.850 0.117 7.518 1.00 97.81 158 LEU A CA 1
ATOM 1256 C C . LEU A 1 158 ? 9.334 -0.937 6.518 1.00 97.81 158 LEU A C 1
ATOM 1258 O O . LEU A 1 158 ? 10.295 -1.647 6.814 1.00 97.81 158 LEU A O 1
ATOM 1262 N N . LEU A 1 159 ? 8.691 -1.022 5.351 1.00 96.56 159 LEU A N 1
ATOM 1263 C CA . LEU A 1 159 ? 9.026 -1.992 4.305 1.00 96.56 159 LEU A CA 1
ATOM 1264 C C . LEU A 1 159 ? 10.284 -1.615 3.506 1.00 96.56 159 LEU A C 1
ATOM 1266 O O . LEU A 1 159 ? 10.907 -2.490 2.910 1.00 96.56 159 LEU A O 1
ATOM 1270 N N . ASN A 1 160 ? 10.678 -0.337 3.499 1.00 94.62 160 ASN A N 1
ATOM 1271 C CA . ASN A 1 160 ? 11.881 0.142 2.807 1.00 94.62 160 ASN A CA 1
ATOM 1272 C C . ASN A 1 160 ? 13.104 0.313 3.725 1.00 94.62 160 ASN A C 1
ATOM 1274 O O . ASN A 1 160 ? 14.198 0.601 3.230 1.00 94.62 160 ASN A O 1
ATOM 1278 N N . LEU A 1 161 ? 12.957 0.143 5.044 1.00 95.06 161 LEU A N 1
ATOM 1279 C CA . LEU A 1 161 ? 14.100 0.128 5.955 1.00 95.06 161 LEU A CA 1
ATOM 1280 C C . LEU A 1 161 ? 15.055 -1.015 5.597 1.00 95.06 161 LEU A C 1
ATOM 1282 O O . LEU A 1 161 ? 14.644 -2.120 5.239 1.00 95.06 161 LEU A O 1
ATOM 1286 N N . LYS A 1 162 ? 16.359 -0.758 5.740 1.00 91.06 162 LYS A N 1
ATOM 1287 C CA . LYS A 1 162 ? 17.372 -1.813 5.613 1.00 91.06 162 LYS A CA 1
ATOM 1288 C C . LYS A 1 162 ? 17.066 -2.929 6.609 1.00 91.06 162 LYS A C 1
ATOM 1290 O O . LYS A 1 162 ? 16.712 -2.646 7.750 1.00 91.06 162 LYS A O 1
ATOM 1295 N N . SER A 1 163 ? 17.295 -4.179 6.211 1.00 85.69 163 SER A N 1
ATOM 1296 C CA . SER A 1 163 ? 17.001 -5.371 7.024 1.00 85.69 163 SER A CA 1
ATOM 1297 C C . SER A 1 163 ? 17.670 -5.382 8.405 1.00 85.69 163 SER A C 1
ATOM 1299 O O . SER A 1 163 ? 17.206 -6.067 9.308 1.00 85.69 163 SER A O 1
ATOM 1301 N N . GLU A 1 164 ? 18.760 -4.634 8.571 1.00 90.12 164 GLU A N 1
ATOM 1302 C CA . GLU A 1 164 ? 19.508 -4.481 9.826 1.00 90.12 164 GLU A CA 1
ATOM 1303 C C . GLU A 1 164 ? 18.852 -3.488 10.805 1.00 90.12 164 GLU A C 1
ATOM 1305 O O . GLU A 1 164 ? 19.152 -3.500 11.998 1.00 90.12 164 GLU A O 1
ATOM 1310 N N . ILE A 1 165 ? 17.971 -2.609 10.317 1.00 93.56 165 ILE A N 1
ATOM 1311 C CA . ILE A 1 165 ? 17.323 -1.563 11.109 1.00 93.56 165 ILE A CA 1
ATOM 1312 C C . ILE A 1 165 ? 15.990 -2.098 11.629 1.00 93.56 165 ILE A C 1
ATOM 1314 O O . ILE A 1 165 ? 14.996 -2.139 10.905 1.00 93.56 165 ILE A O 1
ATOM 1318 N N . SER A 1 166 ? 15.949 -2.455 12.912 1.00 93.25 166 SER A N 1
ATOM 1319 C CA . SER A 1 166 ? 14.699 -2.776 13.604 1.00 93.25 166 SER A CA 1
ATOM 1320 C C . SER A 1 166 ? 14.206 -1.584 14.412 1.00 93.25 166 SER A C 1
ATOM 1322 O O . SER A 1 166 ? 14.961 -1.013 15.202 1.00 93.25 166 SER A O 1
ATOM 1324 N N . ILE A 1 167 ? 12.928 -1.227 14.262 1.00 95.06 167 ILE A N 1
ATOM 1325 C CA . ILE A 1 167 ? 12.333 -0.140 15.054 1.00 95.06 167 ILE A CA 1
ATOM 1326 C C . ILE A 1 167 ? 11.836 -0.611 16.426 1.00 95.06 167 ILE A C 1
ATOM 1328 O O . ILE A 1 167 ? 11.519 0.207 17.286 1.00 95.06 167 ILE A O 1
ATOM 1332 N N . ASN A 1 168 ? 11.745 -1.927 16.632 1.00 95.50 168 ASN A N 1
ATOM 1333 C CA . ASN A 1 168 ? 11.329 -2.550 17.881 1.00 95.50 168 ASN A CA 1
ATOM 1334 C C . ASN A 1 168 ? 12.244 -3.736 18.225 1.00 95.50 168 ASN A C 1
ATOM 1336 O O . ASN A 1 168 ? 12.731 -4.440 17.346 1.00 95.50 168 ASN A O 1
ATOM 1340 N N . THR A 1 169 ? 12.473 -3.991 19.512 1.00 92.00 169 THR A N 1
ATOM 1341 C CA . THR A 1 169 ? 13.388 -5.052 19.965 1.00 92.00 169 THR A CA 1
ATOM 1342 C C . THR A 1 169 ? 12.858 -6.470 19.759 1.00 92.00 169 THR A C 1
ATOM 1344 O O . THR A 1 169 ? 13.652 -7.405 19.718 1.00 92.00 169 THR A O 1
ATOM 1347 N N . HIS A 1 170 ? 11.540 -6.652 19.658 1.00 93.88 170 HIS A N 1
ATOM 1348 C CA . HIS A 1 170 ? 10.912 -7.979 19.679 1.00 93.88 170 HIS A CA 1
ATOM 1349 C C . HIS A 1 170 ? 10.023 -8.268 18.473 1.00 93.88 170 HIS A C 1
ATOM 1351 O O . HIS A 1 170 ? 9.694 -9.426 18.229 1.00 93.88 170 HIS A O 1
ATOM 1357 N N . VAL A 1 171 ? 9.603 -7.236 17.741 1.00 95.75 171 VAL A N 1
ATOM 1358 C CA . VAL A 1 171 ? 8.646 -7.370 16.642 1.00 95.75 171 VAL A CA 1
ATOM 1359 C C . VAL A 1 171 ? 9.304 -6.926 15.337 1.00 95.75 171 VAL A C 1
ATOM 1361 O O . VAL A 1 171 ? 9.738 -5.777 15.260 1.00 95.75 171 VAL A O 1
ATOM 1364 N N . PRO A 1 172 ? 9.382 -7.806 14.319 1.00 96.50 172 PRO A N 1
ATOM 1365 C CA . PRO A 1 172 ? 9.898 -7.445 13.003 1.00 96.50 172 PRO A CA 1
ATOM 1366 C C . PRO A 1 172 ? 9.105 -6.296 12.377 1.00 96.50 172 PRO A C 1
ATOM 1368 O O . PRO A 1 172 ? 7.881 -6.247 12.510 1.00 96.50 172 PRO A O 1
ATOM 1371 N N . ASN A 1 173 ? 9.780 -5.427 11.622 1.00 97.56 173 ASN A N 1
ATOM 1372 C CA . ASN A 1 173 ? 9.135 -4.299 10.940 1.00 97.56 173 ASN A CA 1
ATOM 1373 C C . ASN A 1 173 ? 7.964 -4.740 10.042 1.00 97.56 173 ASN A C 1
ATOM 1375 O O . ASN A 1 173 ? 6.974 -4.021 9.965 1.00 97.56 173 ASN A O 1
ATOM 1379 N N . SER A 1 174 ? 8.034 -5.926 9.424 1.00 96.12 174 SER A N 1
ATOM 1380 C CA . SER A 1 174 ? 6.948 -6.484 8.604 1.00 96.12 174 SER A CA 1
ATOM 1381 C C . SER A 1 174 ? 5.670 -6.757 9.401 1.00 96.12 174 SER A C 1
ATOM 1383 O O . SER A 1 174 ? 4.582 -6.456 8.928 1.00 96.12 174 SER A O 1
ATOM 1385 N N . HIS A 1 175 ? 5.774 -7.264 10.632 1.00 97.31 175 HIS A N 1
ATOM 1386 C CA . HIS A 1 175 ? 4.604 -7.485 11.492 1.00 97.31 175 HIS A CA 1
ATOM 1387 C C . HIS A 1 175 ? 4.031 -6.165 12.024 1.00 97.31 175 HIS A C 1
ATOM 1389 O O . HIS A 1 175 ? 2.831 -6.054 12.258 1.00 97.31 175 HIS A O 1
ATOM 1395 N N . ILE A 1 176 ? 4.881 -5.151 12.219 1.00 98.25 176 ILE A N 1
ATOM 1396 C CA . ILE A 1 176 ? 4.427 -3.799 12.569 1.00 98.25 176 ILE A CA 1
ATOM 1397 C C . ILE A 1 176 ? 3.685 -3.177 11.377 1.00 98.25 176 ILE A C 1
ATOM 1399 O O . ILE A 1 176 ? 2.618 -2.601 11.569 1.00 98.25 176 ILE A O 1
ATOM 1403 N N . ALA A 1 177 ? 4.221 -3.318 10.161 1.00 98.38 177 ALA A N 1
ATOM 1404 C CA . ALA A 1 177 ? 3.579 -2.855 8.934 1.00 98.38 177 ALA A CA 1
ATOM 1405 C C . ALA A 1 177 ? 2.211 -3.522 8.744 1.00 98.38 177 ALA A C 1
ATOM 1407 O O . ALA A 1 177 ? 1.229 -2.814 8.558 1.00 98.38 177 ALA A O 1
ATOM 1408 N N . GLN A 1 178 ? 2.124 -4.840 8.945 1.00 97.75 178 GLN A N 1
ATOM 1409 C CA . GLN A 1 178 ? 0.864 -5.583 8.887 1.00 97.75 178 GLN A CA 1
ATOM 1410 C C . GLN A 1 178 ? -0.196 -5.030 9.855 1.00 97.75 178 GLN A C 1
ATOM 1412 O O . GLN A 1 178 ? -1.358 -4.903 9.487 1.00 97.75 178 GLN A O 1
ATOM 1417 N N . LEU A 1 179 ? 0.185 -4.642 11.077 1.00 98.12 179 LEU A N 1
ATOM 1418 C CA . LEU A 1 179 ? -0.759 -4.025 12.014 1.00 98.12 179 LEU A CA 1
ATOM 1419 C C . LEU A 1 179 ? -1.275 -2.664 11.509 1.00 98.12 179 LEU A C 1
ATOM 1421 O O . LEU A 1 179 ? -2.432 -2.323 11.737 1.00 98.12 179 LEU A O 1
ATOM 1425 N N . PHE A 1 180 ? -0.437 -1.874 10.835 1.00 98.62 180 PHE A N 1
ATOM 1426 C CA . PHE A 1 180 ? -0.879 -0.629 10.199 1.00 98.62 180 PHE A CA 1
ATOM 1427 C C . PHE A 1 180 ? -1.735 -0.886 8.950 1.00 98.62 180 PHE A C 1
ATOM 1429 O O . PHE A 1 180 ? -2.681 -0.139 8.709 1.00 98.62 180 PHE A O 1
ATOM 1436 N N . GLU A 1 181 ? -1.455 -1.950 8.195 1.00 98.25 181 GLU A N 1
ATOM 1437 C CA . GLU A 1 181 ? -2.300 -2.408 7.087 1.00 98.25 181 GLU A CA 1
ATOM 1438 C C . GLU A 1 181 ? -3.695 -2.815 7.580 1.00 98.25 181 GLU A C 1
ATOM 1440 O O . GLU A 1 181 ? -4.678 -2.418 6.968 1.00 98.25 181 GLU A O 1
ATOM 1445 N N . GLU A 1 182 ? -3.819 -3.486 8.732 1.00 98.12 182 GLU A N 1
ATOM 1446 C CA . GLU A 1 182 ? -5.126 -3.789 9.343 1.00 98.12 182 GLU A CA 1
ATOM 1447 C C . GLU A 1 182 ? -5.937 -2.520 9.666 1.00 98.12 182 GLU A C 1
ATOM 1449 O O . GLU A 1 182 ? -7.165 -2.515 9.551 1.00 98.12 182 GLU A O 1
ATOM 1454 N N . VAL A 1 183 ? -5.263 -1.430 10.055 1.00 98.69 183 VAL A N 1
ATOM 1455 C CA . VAL A 1 183 ? -5.919 -0.130 10.261 1.00 98.69 183 VAL A CA 1
ATOM 1456 C C . VAL A 1 183 ? -6.369 0.460 8.926 1.00 98.69 183 VAL A C 1
ATOM 1458 O O . VAL A 1 183 ? -7.505 0.917 8.836 1.00 98.69 183 VAL A O 1
ATOM 1461 N N . ILE A 1 184 ? -5.522 0.421 7.889 1.00 98.44 184 ILE A N 1
ATOM 1462 C CA . ILE A 1 184 ? -5.905 0.861 6.538 1.00 98.44 184 ILE A CA 1
ATOM 1463 C C . ILE A 1 184 ? -7.099 0.063 6.023 1.00 98.44 184 ILE A C 1
ATOM 1465 O O . ILE A 1 184 ? -8.042 0.660 5.517 1.00 98.44 184 ILE A O 1
ATOM 1469 N N . ASP A 1 185 ? -7.096 -1.257 6.176 1.00 98.44 185 ASP A N 1
ATOM 1470 C CA . ASP A 1 185 ? -8.197 -2.116 5.754 1.00 98.44 185 ASP A CA 1
ATOM 1471 C C . ASP A 1 185 ? -9.512 -1.704 6.412 1.00 98.44 185 ASP A C 1
ATOM 1473 O O . ASP A 1 185 ? -10.526 -1.557 5.732 1.00 98.44 185 ASP A O 1
ATOM 1477 N N . ALA A 1 186 ? -9.487 -1.445 7.720 1.00 98.56 186 ALA A N 1
ATOM 1478 C CA . ALA A 1 186 ? -10.657 -0.974 8.447 1.00 98.56 186 ALA A CA 1
ATOM 1479 C C . ALA A 1 186 ? -11.105 0.428 7.998 1.00 98.56 186 ALA A C 1
ATOM 1481 O O . ALA A 1 186 ? -12.302 0.661 7.866 1.00 98.56 186 ALA A O 1
ATOM 1482 N N . MET A 1 187 ? -10.170 1.339 7.701 1.00 98.62 187 MET A N 1
ATOM 1483 C CA . MET A 1 187 ? -10.492 2.653 7.125 1.00 98.62 187 MET A CA 1
ATOM 1484 C C . MET A 1 187 ? -11.113 2.526 5.732 1.00 98.62 187 MET A C 1
ATOM 1486 O O . MET A 1 187 ? -12.045 3.246 5.398 1.00 98.62 187 MET A O 1
ATOM 1490 N N . VAL A 1 188 ? -10.620 1.606 4.900 1.00 98.50 188 VAL A N 1
ATOM 1491 C CA . VAL A 1 188 ? -11.205 1.354 3.581 1.00 98.50 188 VAL A CA 1
ATOM 1492 C C . VAL A 1 188 ? -12.608 0.769 3.733 1.00 98.50 188 VAL A C 1
ATOM 1494 O O . VAL A 1 188 ? -13.522 1.226 3.054 1.00 98.50 188 VAL A O 1
ATOM 1497 N N . MET A 1 189 ? -12.813 -0.198 4.634 1.00 98.50 189 MET A N 1
ATOM 1498 C CA . MET A 1 189 ? -14.149 -0.723 4.940 1.00 98.50 189 MET A CA 1
ATOM 1499 C C . MET A 1 189 ? -15.095 0.382 5.430 1.00 98.50 189 MET A C 1
ATOM 1501 O O . MET A 1 189 ? -16.222 0.440 4.949 1.00 98.50 189 MET A O 1
ATOM 1505 N N . GLU A 1 190 ? -14.635 1.283 6.303 1.00 98.56 190 GLU A N 1
ATOM 1506 C CA . GLU A 1 190 ? -15.415 2.441 6.764 1.00 98.56 190 GLU A CA 1
ATOM 1507 C C . GLU A 1 190 ? -15.876 3.316 5.591 1.00 98.56 190 GLU A C 1
ATOM 1509 O O . GLU A 1 190 ? -17.040 3.698 5.545 1.00 98.56 190 GLU A O 1
ATOM 1514 N N . LEU A 1 191 ? -15.021 3.552 4.588 1.00 98.06 191 LEU A N 1
ATOM 1515 C CA . LEU A 1 191 ? -15.410 4.320 3.400 1.00 98.06 191 LEU A CA 1
ATOM 1516 C C . LEU A 1 191 ? -16.401 3.593 2.469 1.00 98.06 191 LEU A C 1
ATOM 1518 O O . LEU A 1 191 ? -17.202 4.245 1.800 1.00 98.06 191 LEU A O 1
ATOM 1522 N N . TYR A 1 192 ? -16.339 2.261 2.355 1.00 98.00 192 TYR A N 1
ATOM 1523 C CA . TYR A 1 192 ? -17.271 1.501 1.502 1.00 98.00 192 TYR A CA 1
ATOM 1524 C C . TYR A 1 192 ? -18.612 1.205 2.183 1.00 98.00 192 TYR A C 1
ATOM 1526 O O . TYR A 1 192 ? -19.621 1.074 1.491 1.00 98.00 192 TYR A O 1
ATOM 1534 N N . PHE A 1 193 ? -18.619 1.087 3.512 1.00 97.69 193 PHE A N 1
ATOM 1535 C CA . PHE A 1 193 ? -19.770 0.689 4.326 1.00 97.69 193 PHE A CA 1
ATOM 1536 C C . PHE A 1 193 ? -20.113 1.766 5.367 1.00 97.69 193 PHE A C 1
ATOM 1538 O O . PHE A 1 193 ? -20.403 1.452 6.521 1.00 97.69 193 PHE A O 1
ATOM 1545 N N . GLU A 1 194 ? -20.069 3.035 4.948 1.00 97.31 194 GLU A N 1
ATOM 1546 C CA . GLU A 1 194 ? -20.241 4.226 5.796 1.00 97.31 194 GLU A CA 1
ATOM 1547 C C . GLU A 1 194 ? -21.459 4.103 6.725 1.00 97.31 194 GLU A C 1
ATOM 1549 O O . GLU A 1 194 ? -21.321 4.177 7.945 1.00 97.31 194 GLU A O 1
ATOM 1554 N N . GLU A 1 195 ? -22.635 3.782 6.174 1.00 97.75 195 GLU A N 1
ATOM 1555 C CA . GLU A 1 195 ? -23.863 3.645 6.966 1.00 97.75 195 GLU A CA 1
ATOM 1556 C C . GLU A 1 195 ? -23.781 2.558 8.051 1.00 97.75 195 GLU A C 1
ATOM 1558 O O . GLU A 1 195 ? -24.366 2.705 9.126 1.00 97.75 195 GLU A O 1
ATOM 1563 N N . ASP A 1 196 ? -23.113 1.437 7.773 1.00 98.38 196 ASP A N 1
ATOM 1564 C CA . ASP A 1 196 ? -23.002 0.321 8.714 1.00 98.38 196 ASP A CA 1
ATOM 1565 C C . ASP A 1 196 ? -22.017 0.656 9.841 1.00 98.38 196 ASP A C 1
ATOM 1567 O O . ASP A 1 196 ? -22.294 0.381 11.013 1.00 98.38 196 ASP A O 1
ATOM 1571 N N . PHE A 1 197 ? -20.905 1.317 9.508 1.00 98.25 197 PHE A N 1
ATOM 1572 C CA . PHE A 1 197 ? -19.939 1.827 10.484 1.00 98.25 197 PHE A CA 1
ATOM 1573 C C . PHE A 1 197 ? -20.561 2.896 11.390 1.00 98.25 197 PHE A C 1
ATOM 1575 O O . PHE A 1 197 ? -20.430 2.806 12.618 1.00 98.25 197 PHE A O 1
ATOM 1582 N N . GLU A 1 198 ? -21.327 3.831 10.821 1.00 97.81 198 GLU A N 1
ATOM 1583 C CA . GLU A 1 198 ? -22.082 4.834 11.576 1.00 97.81 198 GLU A CA 1
ATOM 1584 C C . GLU A 1 198 ? -23.091 4.186 12.535 1.00 97.81 198 GLU A C 1
ATOM 1586 O O . GLU A 1 198 ? -23.082 4.473 13.736 1.00 97.81 198 GLU A O 1
ATOM 1591 N N . LYS A 1 199 ? -23.923 3.251 12.047 1.00 98.06 199 LYS A N 1
ATOM 1592 C CA . LYS A 1 199 ? -24.904 2.519 12.875 1.00 98.06 199 LYS A CA 1
ATOM 1593 C C . LYS A 1 199 ? -24.230 1.711 13.987 1.00 98.06 199 LYS A C 1
ATOM 1595 O O . LYS A 1 199 ? -24.775 1.594 15.088 1.00 98.06 199 LYS A O 1
ATOM 1600 N N . ALA A 1 200 ? -23.044 1.160 13.732 1.00 97.88 200 ALA A N 1
ATOM 1601 C CA . ALA A 1 200 ? -22.270 0.424 14.727 1.00 97.88 200 ALA A CA 1
ATOM 1602 C C . ALA A 1 200 ? -21.558 1.333 15.749 1.00 97.88 200 ALA A C 1
ATOM 1604 O O . ALA A 1 200 ? -21.134 0.834 16.805 1.00 97.88 200 ALA A O 1
ATOM 1605 N N . GLY A 1 201 ? -21.466 2.640 15.477 1.00 97.69 201 GLY A N 1
ATOM 1606 C CA . GLY A 1 201 ? -20.727 3.616 16.278 1.00 97.69 201 GLY A CA 1
ATOM 1607 C C . GLY A 1 201 ? -19.216 3.397 16.207 1.00 97.69 201 GLY A C 1
ATOM 1608 O O . GLY A 1 201 ? -18.537 3.483 17.231 1.00 97.69 201 GLY A O 1
ATOM 1609 N N . ILE A 1 202 ? -18.710 3.021 15.032 1.00 98.44 202 ILE A N 1
ATOM 1610 C CA . ILE A 1 202 ? -17.304 2.703 14.785 1.00 98.44 202 ILE A CA 1
ATOM 1611 C C . ILE A 1 202 ? -16.727 3.787 13.882 1.00 98.44 202 ILE A C 1
ATOM 1613 O O . ILE A 1 202 ? -17.155 3.937 12.749 1.00 98.44 202 ILE A O 1
ATOM 1617 N N . GLU A 1 203 ? -15.729 4.505 14.386 1.00 98.00 203 GLU A N 1
ATOM 1618 C CA . GLU A 1 203 ? -15.002 5.538 13.642 1.00 98.00 203 GLU A CA 1
ATOM 1619 C C . GLU A 1 203 ? -13.517 5.144 13.650 1.00 98.00 203 GLU A C 1
ATOM 1621 O O . GLU A 1 203 ? -12.896 5.151 14.714 1.00 98.00 203 GLU A O 1
ATOM 1626 N N . ILE A 1 204 ? -12.924 4.736 12.528 1.00 98.44 204 ILE A N 1
ATOM 1627 C CA . ILE A 1 204 ? -11.493 4.380 12.450 1.00 98.44 204 ILE A CA 1
ATOM 1628 C C . ILE A 1 204 ? -10.706 5.578 11.932 1.00 98.44 204 ILE A C 1
ATOM 1630 O O . ILE A 1 204 ? -9.746 6.002 12.581 1.00 98.44 204 ILE A O 1
ATOM 1634 N N . ILE A 1 205 ? -11.143 6.162 10.813 1.00 98.44 205 ILE A N 1
ATOM 1635 C CA . ILE A 1 205 ? -10.473 7.277 10.129 1.00 98.44 205 ILE A CA 1
ATOM 1636 C C . ILE A 1 205 ? -10.299 8.466 11.074 1.00 98.44 205 ILE A C 1
ATOM 1638 O O . ILE A 1 205 ? -9.209 9.031 11.176 1.00 98.44 205 ILE A O 1
ATOM 1642 N N . LYS A 1 206 ? -11.335 8.797 11.851 1.00 98.31 206 LYS A N 1
ATOM 1643 C CA . LYS A 1 206 ? -11.288 9.880 12.841 1.00 98.31 206 LYS A CA 1
ATOM 1644 C C . LYS A 1 206 ? -10.163 9.719 13.859 1.00 98.31 206 LYS A C 1
ATOM 1646 O O . LYS A 1 206 ? -9.451 10.674 14.179 1.00 98.31 206 LYS A O 1
ATOM 1651 N N . TYR A 1 207 ? -10.020 8.519 14.420 1.00 98.38 207 TYR A N 1
ATOM 1652 C CA . TYR A 1 207 ? -8.998 8.266 15.432 1.00 98.38 207 TYR A CA 1
ATOM 1653 C C . TYR A 1 207 ? -7.618 8.075 14.807 1.00 98.38 207 TYR A C 1
ATOM 1655 O O . TYR A 1 207 ? -6.640 8.507 15.410 1.00 98.38 207 TYR A O 1
ATOM 1663 N N . ALA A 1 208 ? -7.535 7.518 13.597 1.00 97.94 208 ALA A N 1
ATOM 1664 C CA . ALA A 1 208 ? -6.310 7.475 12.807 1.00 97.94 208 ALA A CA 1
ATOM 1665 C C . ALA A 1 208 ? -5.754 8.884 12.551 1.00 97.94 208 ALA A C 1
ATOM 1667 O O . ALA A 1 208 ? -4.588 9.153 12.841 1.00 97.94 208 ALA A O 1
ATOM 1668 N N . GLU A 1 209 ? -6.601 9.805 12.091 1.00 97.25 209 GLU A N 1
ATOM 1669 C CA . GLU A 1 209 ? -6.218 11.192 11.826 1.00 97.25 209 GLU A CA 1
ATOM 1670 C C . GLU A 1 209 ? -5.728 11.912 13.091 1.00 97.25 209 GLU A C 1
ATOM 1672 O O . GLU A 1 209 ? -4.747 12.658 13.044 1.00 97.25 209 GLU A O 1
ATOM 1677 N N . ARG A 1 210 ? -6.380 11.649 14.232 1.00 97.19 210 ARG A N 1
ATOM 1678 C CA . ARG A 1 210 ? -6.015 12.192 15.549 1.00 97.19 210 ARG A CA 1
ATOM 1679 C C . ARG A 1 210 ? -4.703 11.617 16.092 1.00 97.19 210 ARG A C 1
ATOM 1681 O O . ARG A 1 210 ? -3.939 12.343 16.724 1.00 97.19 210 ARG A O 1
ATOM 1688 N N . ASP A 1 211 ? -4.487 10.311 15.947 1.00 96.88 211 ASP A N 1
ATOM 1689 C CA . ASP A 1 211 ? -3.444 9.592 16.686 1.00 96.88 211 ASP A CA 1
ATOM 1690 C C . ASP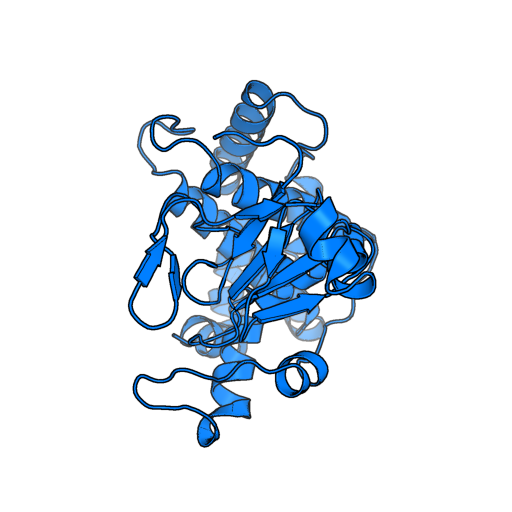 A 1 211 ? -2.125 9.447 15.936 1.00 96.88 211 ASP A C 1
ATOM 1692 O O . ASP A 1 211 ? -1.089 9.320 16.596 1.00 96.88 211 ASP A O 1
ATOM 1696 N N . PHE A 1 212 ? -2.150 9.454 14.603 1.00 97.88 212 PHE A N 1
ATOM 1697 C CA . PHE A 1 212 ? -0.948 9.339 13.788 1.00 97.88 212 PHE A CA 1
ATOM 1698 C C . PHE A 1 212 ? -0.396 10.716 13.405 1.00 97.88 212 PHE A C 1
ATOM 1700 O O . PHE A 1 212 ? -1.124 11.642 13.047 1.00 97.88 212 PHE A O 1
ATOM 1707 N N . GLU A 1 213 ? 0.925 10.852 13.489 1.00 97.88 213 GLU A N 1
ATOM 1708 C CA . GLU A 1 213 ? 1.660 12.078 13.192 1.00 97.88 213 GLU A CA 1
ATOM 1709 C C . GLU A 1 213 ? 2.253 11.983 11.776 1.00 97.88 213 GLU A C 1
ATOM 1711 O O . GLU A 1 213 ? 2.695 10.920 11.347 1.00 97.88 213 GLU A O 1
ATOM 1716 N N . SER A 1 214 ? 2.304 13.090 11.030 1.00 97.25 214 SER A N 1
ATOM 1717 C CA . SER A 1 214 ? 2.985 13.068 9.728 1.00 97.25 214 SER A CA 1
ATOM 1718 C C . SER A 1 214 ? 4.493 12.869 9.909 1.00 97.25 214 SER A C 1
ATOM 1720 O O . SER A 1 214 ? 5.124 13.525 10.745 1.00 97.25 214 SER A O 1
ATOM 1722 N N . ILE A 1 215 ? 5.074 11.984 9.093 1.00 97.44 215 ILE A N 1
ATOM 1723 C CA . ILE A 1 215 ? 6.525 11.771 9.005 1.00 97.44 215 ILE A CA 1
ATOM 1724 C C . ILE A 1 215 ? 7.174 12.458 7.798 1.00 97.44 215 ILE A C 1
ATOM 1726 O O . ILE A 1 215 ? 8.384 12.341 7.588 1.00 97.44 215 ILE A O 1
ATOM 1730 N N . GLU A 1 216 ? 6.388 13.190 7.011 1.00 93.44 216 GLU A N 1
ATOM 1731 C CA . GLU A 1 216 ? 6.869 13.880 5.821 1.00 93.44 216 GLU A CA 1
ATOM 1732 C C . GLU A 1 216 ? 7.927 14.938 6.171 1.00 93.44 216 GLU A C 1
ATOM 1734 O O . GLU A 1 216 ? 7.815 15.671 7.153 1.00 93.44 216 GLU A O 1
ATOM 1739 N N . GLY A 1 217 ? 8.998 14.991 5.374 1.00 93.56 217 GLY A N 1
ATOM 1740 C CA . GLY A 1 217 ? 10.095 15.946 5.556 1.00 93.56 217 GLY A CA 1
ATOM 1741 C C . GLY A 1 217 ? 10.993 15.692 6.774 1.00 93.56 217 GLY A C 1
ATOM 1742 O O . GLY A 1 217 ? 11.962 16.425 6.968 1.00 93.56 217 GLY A O 1
ATOM 1743 N N . LYS A 1 218 ? 10.722 14.662 7.585 1.00 97.06 218 LYS A N 1
ATOM 1744 C CA . LYS A 1 218 ? 11.514 14.351 8.783 1.00 97.06 218 LYS A CA 1
ATOM 1745 C C . LYS A 1 218 ? 12.717 13.453 8.467 1.00 97.06 218 LYS A C 1
ATOM 1747 O O . LYS A 1 218 ? 12.612 12.594 7.588 1.00 97.06 218 LYS A O 1
ATOM 1752 N N . PRO A 1 219 ? 13.844 13.576 9.194 1.00 97.12 219 PRO A N 1
ATOM 1753 C CA . PRO A 1 219 ? 14.964 12.640 9.086 1.00 97.12 219 PRO A CA 1
ATOM 1754 C C . PRO A 1 219 ? 14.554 11.208 9.451 1.00 97.12 219 PRO A C 1
ATOM 1756 O O . PRO A 1 219 ? 13.747 11.018 10.358 1.00 97.12 219 PRO A O 1
ATOM 1759 N N . GLU A 1 220 ? 15.168 10.198 8.824 1.00 96.31 220 GLU A N 1
ATOM 1760 C CA . GLU A 1 220 ? 14.860 8.767 9.043 1.00 96.31 220 GLU A CA 1
ATOM 1761 C C . GLU A 1 220 ? 14.831 8.379 10.535 1.00 96.31 220 GLU A C 1
ATOM 1763 O O . GLU A 1 220 ? 13.922 7.688 10.992 1.00 96.31 220 GLU A O 1
ATOM 1768 N N . THR A 1 221 ? 15.767 8.900 11.334 1.00 96.25 221 THR A N 1
ATOM 1769 C CA . THR A 1 221 ? 15.838 8.637 12.781 1.00 96.25 221 THR A CA 1
ATOM 1770 C C . THR A 1 221 ? 14.650 9.200 13.566 1.00 96.25 221 THR A C 1
ATOM 1772 O O . THR A 1 221 ? 14.278 8.641 14.598 1.00 96.25 221 THR A O 1
ATOM 1775 N N . GLU A 1 222 ? 14.048 10.298 13.108 1.00 97.88 222 GLU A N 1
ATOM 1776 C CA . GLU A 1 222 ? 12.834 10.869 13.692 1.00 97.88 222 GLU A CA 1
ATOM 1777 C C . GLU A 1 222 ? 11.593 10.111 13.212 1.00 97.88 222 GLU A C 1
ATOM 1779 O O . GLU A 1 222 ? 10.737 9.785 14.035 1.00 97.88 222 GLU A O 1
ATOM 1784 N N . GLN A 1 223 ? 11.536 9.745 11.924 1.00 98.19 223 GLN A N 1
ATOM 1785 C CA . GLN A 1 223 ? 10.455 8.915 11.381 1.00 98.19 223 GLN A CA 1
ATOM 1786 C C . GLN A 1 223 ? 10.330 7.600 12.160 1.00 98.19 223 GLN A C 1
ATOM 1788 O O . GLN A 1 223 ? 9.250 7.268 12.641 1.00 98.19 223 GLN A O 1
ATOM 1793 N N . ILE A 1 224 ? 11.449 6.901 12.385 1.00 98.06 224 ILE A N 1
ATOM 1794 C CA . ILE A 1 224 ? 11.497 5.655 13.165 1.00 98.06 224 ILE A CA 1
ATOM 1795 C C . ILE A 1 224 ? 10.921 5.849 14.575 1.00 98.06 224 ILE A C 1
ATOM 1797 O O . ILE A 1 224 ? 10.140 5.020 15.045 1.00 98.06 224 ILE A O 1
ATOM 1801 N N . LYS A 1 225 ? 11.265 6.950 15.257 1.00 98.19 225 LYS A N 1
ATOM 1802 C CA . LYS A 1 225 ? 10.756 7.243 16.609 1.00 98.19 225 LYS A CA 1
ATOM 1803 C C . LYS A 1 225 ? 9.248 7.484 16.614 1.00 98.19 225 LYS A C 1
ATOM 1805 O O . LYS A 1 225 ? 8.570 7.012 17.527 1.00 98.19 225 LYS A O 1
ATOM 1810 N N . ILE A 1 226 ? 8.737 8.204 15.617 1.00 98.56 226 ILE A N 1
ATOM 1811 C CA . ILE A 1 226 ? 7.305 8.484 15.465 1.00 98.56 226 ILE A CA 1
ATOM 1812 C C . ILE A 1 226 ? 6.538 7.188 15.194 1.00 98.56 226 ILE A C 1
ATOM 1814 O O . ILE A 1 226 ? 5.592 6.885 15.920 1.00 98.56 226 ILE A O 1
ATOM 1818 N N . ILE A 1 227 ? 6.991 6.381 14.229 1.00 98.56 227 ILE A N 1
ATOM 1819 C CA . ILE A 1 227 ? 6.363 5.097 13.888 1.00 98.56 227 ILE A CA 1
ATOM 1820 C C . ILE A 1 227 ? 6.382 4.158 15.101 1.00 98.56 227 ILE A C 1
ATOM 1822 O O . ILE A 1 227 ? 5.367 3.547 15.431 1.00 98.56 227 ILE A O 1
ATOM 1826 N N . HIS A 1 228 ? 7.504 4.084 15.826 1.00 98.38 228 HIS A N 1
ATOM 1827 C CA . HIS A 1 228 ? 7.595 3.268 17.034 1.00 98.38 228 HIS A CA 1
ATOM 1828 C C . HIS A 1 228 ? 6.611 3.730 18.120 1.00 98.38 228 HIS A C 1
ATOM 1830 O O . HIS A 1 228 ? 5.933 2.896 18.718 1.00 98.38 228 HIS A O 1
ATOM 1836 N N . ARG A 1 229 ? 6.481 5.043 18.365 1.00 98.25 229 ARG A N 1
ATOM 1837 C CA . ARG A 1 229 ? 5.501 5.584 19.324 1.00 98.25 229 ARG A CA 1
ATOM 1838 C C . ARG A 1 229 ? 4.069 5.266 18.901 1.00 98.25 229 ARG A C 1
ATOM 1840 O O . ARG A 1 229 ? 3.286 4.824 19.737 1.00 98.25 229 ARG A O 1
ATOM 1847 N N . ALA A 1 230 ? 3.745 5.455 17.624 1.00 98.44 230 ALA A N 1
ATOM 1848 C CA . ALA A 1 230 ? 2.436 5.129 17.070 1.00 98.44 230 ALA A CA 1
ATOM 1849 C C . ALA A 1 230 ? 2.096 3.644 17.259 1.00 98.44 230 ALA A C 1
ATOM 1851 O O . ALA A 1 230 ? 0.999 3.316 17.705 1.00 98.44 230 ALA A O 1
ATOM 1852 N N . TYR A 1 231 ? 3.060 2.756 17.010 1.00 98.44 231 TYR A N 1
ATOM 1853 C CA . TYR A 1 231 ? 2.920 1.324 17.259 1.00 98.44 231 TYR A CA 1
ATOM 1854 C C . TYR A 1 231 ? 2.662 1.003 18.742 1.00 98.44 231 TYR A C 1
ATOM 1856 O O . TYR A 1 231 ? 1.784 0.196 19.048 1.00 98.44 231 TYR A O 1
ATOM 1864 N N . GLN A 1 232 ? 3.383 1.640 19.677 1.00 97.69 232 GLN A N 1
ATOM 1865 C CA . GLN A 1 232 ? 3.129 1.444 21.111 1.00 97.69 232 GLN A CA 1
ATOM 1866 C C . GLN A 1 232 ? 1.725 1.916 21.499 1.00 97.69 232 GLN A C 1
ATOM 1868 O O . GLN A 1 232 ? 0.977 1.148 22.104 1.00 97.69 232 GLN A O 1
ATOM 1873 N N . LYS A 1 233 ? 1.344 3.126 21.072 1.00 97.25 233 LYS A N 1
ATOM 1874 C CA . LYS A 1 233 ? 0.031 3.718 21.348 1.00 97.25 233 LYS A CA 1
ATOM 1875 C C . LYS A 1 233 ? -1.111 2.854 20.813 1.00 97.25 233 LYS A C 1
ATOM 1877 O O . LYS A 1 233 ? -2.087 2.618 21.515 1.00 97.25 233 LYS A O 1
ATOM 1882 N N . LEU A 1 234 ? -0.976 2.311 19.602 1.00 97.38 234 LEU A N 1
ATOM 1883 C CA . LEU A 1 234 ? -1.980 1.428 19.000 1.00 97.38 234 LEU A CA 1
ATOM 1884 C C . LEU A 1 234 ? -2.199 0.136 19.810 1.00 97.38 234 LEU A C 1
ATOM 1886 O O . LEU A 1 234 ? -3.265 -0.467 19.745 1.00 97.38 234 LEU A O 1
ATOM 1890 N N . ARG A 1 235 ? -1.216 -0.302 20.605 1.00 96.19 235 ARG A N 1
ATOM 1891 C CA . ARG A 1 235 ? -1.305 -1.524 21.425 1.00 96.19 235 ARG A CA 1
ATOM 1892 C C . ARG A 1 235 ? -1.849 -1.293 22.833 1.00 96.19 235 ARG A C 1
ATOM 1894 O O . ARG A 1 235 ? -2.118 -2.274 23.535 1.00 96.19 235 ARG A O 1
ATOM 1901 N N . GLU A 1 236 ? -2.030 -0.041 23.243 1.00 97.50 236 GLU A N 1
ATOM 1902 C CA . GLU A 1 236 ? -2.597 0.314 24.544 1.00 97.50 236 GLU A CA 1
ATOM 1903 C C . GLU A 1 236 ? -4.036 -0.214 24.685 1.00 97.50 236 GLU A C 1
ATOM 1905 O O . GLU A 1 236 ? -4.769 -0.411 23.711 1.00 97.50 236 GLU A O 1
ATOM 1910 N N . LYS A 1 237 ? -4.449 -0.535 25.917 1.00 95.75 237 LYS A N 1
ATOM 1911 C CA . LYS A 1 237 ? -5.748 -1.192 26.160 1.00 95.75 237 LYS A CA 1
ATOM 1912 C C . LYS A 1 237 ? -6.932 -0.266 25.887 1.00 95.75 237 LYS A C 1
ATOM 1914 O O . LYS A 1 237 ? -7.984 -0.735 25.465 1.00 95.75 237 LYS A O 1
ATOM 1919 N N . ASP A 1 238 ? -6.744 1.012 26.139 1.00 95.25 238 ASP A N 1
ATOM 1920 C CA . ASP A 1 238 ? -7.697 2.105 26.003 1.00 95.25 238 ASP A CA 1
ATOM 1921 C C . ASP A 1 238 ? -7.623 2.805 24.637 1.00 95.25 238 ASP A C 1
ATOM 1923 O O . ASP A 1 238 ? -8.445 3.676 24.358 1.00 95.25 238 ASP A O 1
ATOM 1927 N N . ASN A 1 239 ? -6.713 2.382 23.749 1.00 98.06 239 ASN A N 1
ATOM 1928 C CA . ASN A 1 239 ? -6.624 2.928 22.400 1.00 98.06 239 ASN A CA 1
ATOM 1929 C C . ASN A 1 239 ? -7.931 2.705 21.614 1.00 98.06 239 ASN A C 1
ATOM 1931 O O . ASN A 1 239 ? -8.374 1.567 21.425 1.00 98.06 239 ASN A O 1
ATOM 1935 N N . GLN A 1 240 ? -8.538 3.797 21.134 1.00 98.31 240 GLN A N 1
ATOM 1936 C CA . GLN A 1 240 ? -9.824 3.731 20.439 1.00 98.31 240 GLN A CA 1
ATOM 1937 C C . GLN A 1 240 ? -9.751 2.980 19.108 1.00 98.31 240 GLN A C 1
ATOM 1939 O O . GLN A 1 240 ? -10.662 2.209 18.834 1.00 98.31 240 GLN A O 1
ATOM 1944 N N . ILE A 1 241 ? -8.680 3.131 18.317 1.00 98.44 241 ILE A N 1
ATOM 1945 C CA . ILE A 1 241 ? -8.525 2.401 17.044 1.00 98.44 241 ILE A CA 1
ATOM 1946 C C . ILE A 1 241 ? -8.529 0.897 17.322 1.00 98.44 241 ILE A C 1
ATOM 1948 O O . ILE A 1 241 ? -9.331 0.161 16.756 1.00 98.44 241 ILE A O 1
ATOM 1952 N N . ARG A 1 242 ? -7.703 0.433 18.265 1.00 97.94 242 ARG A N 1
ATOM 1953 C CA . ARG A 1 242 ? -7.632 -0.985 18.644 1.00 97.94 242 ARG A CA 1
ATOM 1954 C C . ARG A 1 242 ? -8.962 -1.533 19.149 1.00 97.94 242 ARG A C 1
ATOM 1956 O O . ARG A 1 242 ? -9.308 -2.678 18.858 1.00 97.94 242 ARG A O 1
ATOM 1963 N N . ASN A 1 243 ? -9.682 -0.756 19.950 1.00 98.31 243 ASN A N 1
ATOM 1964 C CA . ASN A 1 243 ? -10.983 -1.170 20.463 1.00 98.31 243 ASN A CA 1
ATOM 1965 C C . ASN A 1 243 ? -12.041 -1.194 19.353 1.00 98.31 243 ASN A C 1
ATOM 1967 O O . ASN A 1 243 ? -12.824 -2.140 19.300 1.00 98.31 243 ASN A O 1
ATOM 1971 N N . ASN A 1 244 ? -11.997 -0.242 18.421 1.00 98.31 244 ASN A N 1
ATOM 1972 C CA . ASN A 1 244 ? -12.883 -0.194 17.264 1.00 98.31 244 ASN A CA 1
ATOM 1973 C C . ASN A 1 244 ? -12.605 -1.315 16.259 1.00 98.31 244 ASN A C 1
ATOM 1975 O O . ASN A 1 244 ? -13.562 -1.891 15.760 1.00 98.31 244 ASN A O 1
ATOM 1979 N N . LEU A 1 245 ? -11.348 -1.717 16.041 1.00 98.00 245 LEU A N 1
ATOM 1980 C CA . LEU A 1 245 ? -11.016 -2.900 15.232 1.00 98.00 245 LEU A CA 1
ATOM 1981 C C . LEU A 1 245 ? -11.677 -4.171 15.787 1.00 98.00 245 LEU A C 1
ATOM 1983 O O . LEU A 1 245 ? -12.266 -4.950 15.045 1.00 98.00 245 LEU A O 1
ATOM 1987 N N . LYS A 1 246 ? -11.644 -4.360 17.112 1.00 97.56 246 LYS A N 1
ATOM 1988 C CA . LYS A 1 246 ? -12.333 -5.490 17.759 1.00 97.56 246 LYS A CA 1
ATOM 1989 C C . LYS A 1 246 ? -13.846 -5.365 17.678 1.00 97.56 246 LYS A C 1
ATOM 1991 O O . LYS A 1 246 ? -14.536 -6.362 17.506 1.00 97.56 246 LYS A O 1
ATOM 1996 N N . LEU A 1 247 ? -14.365 -4.153 17.862 1.00 97.50 247 LEU A N 1
ATOM 1997 C CA . LEU A 1 247 ? -15.798 -3.904 17.809 1.00 97.50 247 LEU A CA 1
ATOM 1998 C C . LEU A 1 247 ? -16.346 -4.138 16.399 1.00 97.50 247 LEU A C 1
ATOM 2000 O O . LEU A 1 247 ? -17.427 -4.698 16.273 1.00 97.50 247 LEU A O 1
ATOM 2004 N N . MET A 1 248 ? -15.580 -3.771 15.372 1.00 97.62 248 MET A N 1
ATOM 2005 C CA . MET A 1 248 ? -15.858 -4.017 13.957 1.00 97.62 248 MET A CA 1
ATOM 2006 C C . MET A 1 248 ? -16.002 -5.513 13.684 1.00 97.62 248 MET A C 1
ATOM 2008 O O . MET A 1 248 ? -17.011 -5.930 13.125 1.00 97.62 248 MET A O 1
ATOM 2012 N N . ASP A 1 249 ? -15.076 -6.333 14.184 1.00 96.56 249 ASP A N 1
ATOM 2013 C CA . ASP A 1 249 ? -15.132 -7.793 14.022 1.00 96.56 249 ASP A CA 1
ATOM 2014 C C . ASP A 1 249 ? -16.348 -8.450 14.694 1.00 96.56 249 ASP A C 1
ATOM 2016 O O . ASP A 1 249 ? -16.732 -9.557 14.325 1.00 96.56 249 ASP A O 1
ATOM 2020 N N . ILE A 1 250 ? -16.957 -7.781 15.679 1.00 97.12 250 ILE A N 1
ATOM 2021 C CA . ILE A 1 250 ? -18.122 -8.284 16.416 1.00 97.12 250 ILE A CA 1
ATOM 2022 C C . ILE A 1 250 ? -19.425 -7.739 15.825 1.00 97.12 250 ILE A C 1
ATOM 2024 O O . ILE A 1 250 ? -20.340 -8.503 15.535 1.00 97.12 250 ILE A O 1
ATOM 2028 N N . LYS A 1 251 ? -19.537 -6.415 15.682 1.00 97.81 251 LYS A N 1
ATOM 2029 C CA . LYS A 1 251 ? -20.773 -5.736 15.270 1.00 97.81 251 LYS A CA 1
ATOM 2030 C C . LYS A 1 251 ? -21.017 -5.792 13.768 1.00 97.81 251 LYS A C 1
ATOM 2032 O O . LYS A 1 251 ? -22.169 -5.748 13.361 1.00 97.81 251 LYS A O 1
ATOM 2037 N N . LEU A 1 252 ? -19.953 -5.873 12.972 1.00 97.81 252 LEU A N 1
ATOM 2038 C CA . LEU A 1 252 ? -20.004 -5.888 11.509 1.00 97.81 252 LEU A CA 1
ATOM 2039 C C . LEU A 1 252 ? -19.497 -7.223 10.950 1.00 97.81 252 LEU A C 1
ATOM 2041 O O . LEU A 1 252 ? -19.010 -7.281 9.824 1.00 97.81 252 LEU A O 1
ATOM 2045 N N . ALA A 1 253 ? -19.607 -8.301 11.734 1.00 97.06 253 ALA A N 1
ATOM 2046 C CA . ALA A 1 253 ? -19.104 -9.627 11.383 1.00 97.06 253 ALA A CA 1
ATOM 2047 C C . ALA A 1 253 ? -19.580 -10.097 9.996 1.00 97.06 253 ALA A C 1
ATOM 2049 O O . ALA A 1 253 ? -18.770 -10.580 9.207 1.00 97.06 253 ALA A O 1
ATOM 2050 N N . ASP A 1 254 ? -20.859 -9.881 9.673 1.00 96.38 254 ASP A N 1
ATOM 2051 C CA . ASP A 1 254 ? -21.464 -10.298 8.401 1.00 96.38 254 ASP A CA 1
ATOM 2052 C C . ASP A 1 254 ? -20.847 -9.598 7.177 1.00 96.38 254 ASP A C 1
ATOM 2054 O O . ASP A 1 254 ? -20.840 -10.157 6.081 1.00 96.38 254 ASP A O 1
ATOM 2058 N N . ILE A 1 255 ? -20.288 -8.399 7.363 1.00 94.94 255 ILE A N 1
ATOM 2059 C CA . ILE A 1 255 ? -19.612 -7.619 6.317 1.00 94.94 255 ILE A CA 1
ATOM 2060 C C . ILE A 1 255 ? -18.113 -7.940 6.306 1.00 94.94 255 ILE A C 1
ATOM 2062 O O . ILE A 1 255 ? -17.517 -8.196 5.262 1.00 94.94 255 ILE A O 1
ATOM 2066 N N . VAL A 1 256 ? -17.495 -7.945 7.485 1.00 95.25 256 VAL A N 1
ATOM 2067 C CA . VAL A 1 256 ? -16.038 -7.940 7.653 1.00 95.25 256 VAL A CA 1
ATOM 2068 C C . VAL A 1 256 ? -15.443 -9.341 7.536 1.00 95.25 256 VAL A C 1
ATOM 2070 O O . VAL A 1 256 ? -14.378 -9.503 6.938 1.00 95.25 256 VAL A O 1
ATOM 2073 N N . MET A 1 257 ? -16.105 -10.374 8.070 1.00 95.00 257 MET A N 1
ATOM 2074 C CA . MET A 1 257 ? -15.564 -11.738 8.041 1.00 95.00 257 MET A CA 1
ATOM 2075 C C . MET A 1 257 ? -15.381 -12.280 6.615 1.00 95.00 257 MET A C 1
ATOM 2077 O O . MET A 1 257 ? -14.308 -12.828 6.350 1.00 95.00 257 MET A O 1
ATOM 2081 N N . PRO A 1 258 ? -16.333 -12.112 5.670 1.00 96.31 258 PRO A N 1
ATOM 2082 C CA . PRO A 1 258 ? -16.119 -12.512 4.278 1.00 96.31 258 PRO A CA 1
ATOM 2083 C C . PRO A 1 258 ? -14.921 -11.810 3.632 1.00 96.31 258 PRO A C 1
ATOM 2085 O O . PRO A 1 258 ? -14.154 -12.450 2.913 1.00 96.31 258 PRO A O 1
ATOM 2088 N N . ILE A 1 259 ? -14.731 -10.518 3.925 1.00 96.81 259 ILE A N 1
ATOM 2089 C CA . ILE A 1 259 ? -13.623 -9.723 3.387 1.00 96.81 259 ILE A CA 1
ATOM 2090 C C . ILE A 1 259 ? -12.285 -10.224 3.937 1.00 96.81 259 ILE A C 1
ATOM 2092 O O . ILE A 1 259 ? -11.375 -10.516 3.165 1.00 96.81 259 ILE A O 1
ATOM 2096 N N . LYS A 1 260 ? -12.181 -10.409 5.258 1.00 93.75 260 LYS A N 1
ATOM 2097 C CA . LYS A 1 260 ? -10.960 -10.908 5.913 1.00 93.75 260 LYS A CA 1
ATOM 2098 C C . LYS A 1 260 ? -10.617 -12.353 5.539 1.00 93.75 260 LYS A C 1
ATOM 2100 O O . LYS A 1 260 ? -9.460 -12.753 5.635 1.00 93.75 260 LYS A O 1
ATOM 2105 N N . ALA A 1 261 ? -11.607 -13.151 5.138 1.00 92.12 261 ALA A N 1
ATOM 2106 C CA . ALA A 1 261 ? -11.404 -14.536 4.723 1.00 92.12 261 ALA A CA 1
ATOM 2107 C C . ALA A 1 261 ? -10.896 -14.685 3.276 1.00 92.12 261 ALA A C 1
ATOM 2109 O O . ALA A 1 261 ? -10.426 -15.771 2.920 1.00 92.12 261 ALA A O 1
ATOM 2110 N N . ALA A 1 262 ? -10.972 -13.638 2.444 1.00 86.06 262 ALA A N 1
ATOM 2111 C CA . ALA A 1 262 ? -10.427 -13.664 1.089 1.00 86.06 262 ALA A CA 1
ATOM 2112 C C . ALA A 1 262 ? -8.890 -13.759 1.121 1.00 86.06 262 ALA A C 1
ATOM 2114 O O . ALA A 1 262 ? -8.215 -12.908 1.699 1.00 86.06 262 ALA A O 1
ATOM 2115 N N . LYS A 1 263 ? -8.342 -14.812 0.504 1.00 66.44 263 LYS A N 1
ATOM 2116 C CA . LYS A 1 263 ? -6.899 -15.086 0.409 1.00 66.44 263 LYS A CA 1
ATOM 2117 C C . LYS A 1 263 ? -6.391 -14.746 -0.979 1.00 66.44 263 LYS A C 1
ATOM 2119 O O . LYS A 1 263 ? -6.823 -15.438 -1.925 1.00 66.44 263 LYS A O 1
#

Sequence (263 aa):
KNDNNSFKIINTGTIDPYVSLWGIKSMQYIKDKYDYPRIGFSHLKEINKTRFEQSSSPKVIIAGMSLSFEAFLDVKGEFSAAKSTSIVLGNLNDLVLLLAVLNSSTIRFYVQNQYLSLKMAGGYLNINPDILKNTPLPRYSNYDINAFQKISSYIITLLNLKSEISINTHVPNSHIAQLFEEVIDAMVMELYFEEDFEKAGIEIIKYAERDFESIEGKPETEQIKIIHRAYQKLREKDNQIRNNLKLMDIKLADIVMPIKAAK

Foldseek 3Di:
DPPPQKAFEAALVQFAQADGCQLVDWDDDDHDTHNGDIDGLVRCCVVPVVLSVQLQAWKKKWHQKALFTGIHTDHGSRYRYDPLIDIDGDPPLVRLLLSLLRNALQRSLVCCVVCVVQADPPNIHRRDVVVVVPRDDFDDDPLLSLLSQLLSVLLNLLVPDDQVDALDPPDRSNVLSVVSSLLSNVSRVCRVPVVQCVVLVADSSVLSSVQGDHCPPPDSVVSSVRSSVSSVLCPDPPRRNVVSSVSCCVSVVVPVVSSVPRD

pLDDT: mean 95.03, std 6.76, range [37.81, 98.69]